Protein AF-Q2EG05-F1 (afdb_monomer_lite)

Organism: Callithrix jacchus (NCBI:txid9483)

Foldseek 3Di:
DPPPDPVQPQAAPVSDHDPDPLSSVVSPDDPVPDDDPPDSPDPDPQPLPPDCCLVVLLVLLVLLVPCPHQCVVQCVVDPSVVLSVVSSVQCSVVVNDLVSSLVSVQVSQFVSLLSVHQTDHDDPVHSDDDAAPQKDWDSFAAPFFAALLRNPGPPPDDPDDGGHTDIDGDPQWHDYPRHTDGNQQFKAQDPVRDGDGAQDWDAPDQQSQKIWGIHTPRDIDIDGDHDDPPDHRHDDPDDD

InterPro domains:
  IPR001846 von Willebrand factor, type D domain [PS51233] (1-39)
  IPR002919 Trypsin Inhibitor-like, cysteine rich domain [PF01826] (131-186)
  IPR014853 VWF/SSPO/Zonadhesin-like, cysteine-rich domain [PF08742] (61-128)
  IPR014853 VWF/SSPO/Zonadhesin-like, cysteine-rich domain [SM00832] (54-128)
  IPR025615 TILa domain [PF12714] (187-238)
  IPR036084 Serine protease inhibitor-like superfamily [SSF57567] (127-187)

Sequence (240 aa):
NYNNNSLDDNLLPDRKLAGDSVQLGAAWTLPESSEPGCFLVGGKPSSCQENGMADAWSKNCVILINPQGPFSQCHQVVPPESIFASCVQGQCGTKGDATALCHSLQAYASLCAQAGQAPAWRNRTFCPMRCPPGSSYSPCASPCPATCSSINTPRDCPKALPCAEGCECQKGHILSRTSCVPFGQCGCTDPAGSYHPVGERWYTEHTCTRLCTCSVHNNITCIQSSCKPNQICWALDGLV

Structure (mmCIF, N/CA/C/O backbone):
data_AF-Q2EG05-F1
#
_entry.id   AF-Q2EG05-F1
#
loop_
_atom_site.group_PDB
_atom_site.id
_atom_site.type_symbol
_atom_site.label_atom_id
_atom_site.label_alt_id
_atom_site.label_comp_id
_atom_site.label_asym_id
_atom_site.label_entity_id
_atom_site.label_seq_id
_atom_site.pdbx_PDB_ins_code
_atom_site.Cartn_x
_atom_site.Cartn_y
_atom_site.Cartn_z
_atom_site.occupancy
_atom_site.B_iso_or_equiv
_atom_site.auth_seq_id
_atom_site.auth_comp_id
_atom_site.auth_asym_id
_atom_site.auth_atom_id
_atom_site.pdbx_PDB_model_num
ATOM 1 N N . ASN A 1 1 ? -5.436 9.770 -22.577 1.00 84.56 1 ASN A N 1
ATOM 2 C CA . ASN A 1 1 ? -6.880 10.172 -22.646 1.00 84.56 1 ASN A CA 1
ATOM 3 C C . ASN A 1 1 ? -7.845 8.969 -22.528 1.00 84.56 1 ASN A C 1
ATOM 5 O O . ASN A 1 1 ? -9.051 9.154 -22.668 1.00 84.56 1 ASN A O 1
ATOM 9 N N . TYR A 1 2 ? -7.333 7.760 -22.247 1.00 88.69 2 TYR A N 1
ATOM 10 C CA . TYR A 1 2 ? -8.099 6.526 -22.012 1.00 88.69 2 TYR A CA 1
ATOM 11 C C . TYR A 1 2 ? -9.030 6.094 -23.165 1.00 88.69 2 TYR A C 1
ATOM 13 O O . TYR A 1 2 ? -10.072 5.484 -22.945 1.00 88.69 2 TYR A O 1
ATOM 21 N N . ASN A 1 3 ? -8.649 6.382 -24.412 1.00 92.75 3 ASN A N 1
ATOM 22 C CA . ASN A 1 3 ? -9.361 5.939 -25.620 1.00 92.75 3 ASN A CA 1
ATOM 23 C C . ASN A 1 3 ? -8.781 4.642 -26.233 1.00 92.75 3 ASN A C 1
ATOM 25 O O . ASN A 1 3 ? -9.154 4.272 -27.345 1.00 92.75 3 ASN A O 1
ATOM 29 N N . ASN A 1 4 ? -7.865 3.970 -25.524 1.00 90.25 4 ASN A N 1
ATOM 30 C CA . ASN A 1 4 ? -7.134 2.782 -25.979 1.00 90.25 4 ASN A CA 1
ATOM 31 C C . ASN A 1 4 ? -6.210 3.011 -27.200 1.00 90.25 4 ASN A C 1
ATOM 33 O O . ASN A 1 4 ? -5.847 2.055 -27.883 1.00 90.25 4 ASN A O 1
ATOM 37 N N . ASN A 1 5 ? -5.818 4.260 -27.477 1.00 90.56 5 ASN A N 1
ATOM 38 C CA . ASN A 1 5 ? -4.857 4.629 -28.512 1.00 90.56 5 ASN A CA 1
ATOM 39 C C . ASN A 1 5 ? -3.599 5.253 -27.888 1.00 90.56 5 ASN A C 1
ATOM 41 O O . ASN A 1 5 ? -3.533 6.451 -27.638 1.00 90.56 5 ASN A O 1
ATOM 45 N N . SER A 1 6 ? -2.545 4.457 -27.717 1.00 87.81 6 SER A N 1
ATOM 46 C CA . SER A 1 6 ? -1.304 4.944 -27.101 1.00 87.81 6 SER A CA 1
ATOM 47 C C . SER A 1 6 ? -0.587 6.038 -27.906 1.00 87.81 6 SER A C 1
ATOM 49 O O . SER A 1 6 ? 0.285 6.720 -27.374 1.00 87.81 6 SER A O 1
ATOM 51 N N . LEU A 1 7 ? -0.914 6.210 -29.194 1.00 89.62 7 LEU A N 1
ATOM 52 C CA . LEU A 1 7 ? -0.287 7.222 -30.053 1.00 89.62 7 LEU A CA 1
ATOM 53 C C . LEU A 1 7 ? -0.750 8.650 -29.732 1.00 89.62 7 LEU A C 1
ATOM 55 O O . LEU A 1 7 ? -0.083 9.601 -30.134 1.00 89.62 7 LEU A O 1
ATOM 59 N N . ASP A 1 8 ? -1.870 8.808 -29.022 1.00 92.06 8 ASP A N 1
ATOM 60 C CA . ASP A 1 8 ? -2.425 10.107 -28.640 1.00 92.06 8 ASP A CA 1
ATOM 61 C C . ASP A 1 8 ? -2.564 10.282 -27.119 1.00 92.06 8 ASP A C 1
ATOM 63 O O . ASP A 1 8 ? -3.307 11.136 -26.640 1.00 92.06 8 ASP A O 1
ATOM 67 N N . ASP A 1 9 ? -1.795 9.535 -26.327 1.00 90.88 9 ASP A N 1
ATOM 68 C CA . ASP A 1 9 ? -1.798 9.738 -24.877 1.00 90.88 9 ASP A CA 1
ATOM 69 C C . ASP A 1 9 ? -1.067 11.022 -24.452 1.00 90.88 9 ASP A C 1
ATOM 71 O O . ASP A 1 9 ? -1.410 11.618 -23.430 1.00 90.88 9 ASP A O 1
ATOM 75 N N . ASN A 1 10 ? -0.143 11.518 -25.280 1.00 91.62 10 ASN A N 1
ATOM 76 C CA . ASN A 1 10 ? 0.623 12.745 -25.037 1.00 91.62 10 ASN A CA 1
ATOM 77 C C . ASN A 1 10 ? -0.089 14.003 -25.565 1.00 91.62 10 ASN A C 1
ATOM 79 O O . ASN A 1 10 ? 0.533 14.866 -26.189 1.00 91.62 10 ASN A O 1
ATOM 83 N N . LEU A 1 11 ? -1.403 14.104 -25.355 1.00 93.88 11 LEU A N 1
ATOM 84 C CA . LEU A 1 11 ? -2.181 15.278 -25.752 1.00 93.88 11 LEU A CA 1
ATOM 85 C C . LEU A 1 11 ? -2.053 16.411 -24.731 1.00 93.88 11 LEU A C 1
ATOM 87 O O . LEU A 1 11 ? -2.207 16.226 -23.523 1.00 93.88 11 LEU A O 1
ATOM 91 N N . LEU A 1 12 ? -1.836 17.610 -25.255 1.00 91.75 12 LEU A N 1
ATOM 92 C CA . LEU A 1 12 ? -1.968 18.874 -24.545 1.00 91.75 12 LEU A CA 1
ATOM 93 C C . LEU A 1 12 ? -3.460 19.202 -24.311 1.00 91.75 12 LEU A C 1
ATOM 95 O O . LEU A 1 12 ? -4.329 18.636 -24.987 1.00 91.75 12 LEU A O 1
ATOM 99 N N . PRO A 1 13 ? -3.796 20.162 -23.426 1.00 90.00 13 PRO A N 1
ATOM 100 C CA . PRO A 1 13 ? -5.183 20.596 -23.217 1.00 90.00 13 PRO A CA 1
ATOM 101 C C . PRO A 1 13 ? -5.893 21.082 -24.492 1.00 90.00 13 PRO A C 1
ATOM 103 O O . PRO A 1 13 ? -7.110 20.948 -24.617 1.00 90.00 13 PRO A O 1
ATOM 106 N N . ASP A 1 14 ? -5.139 21.599 -25.468 1.00 91.00 14 ASP A N 1
ATOM 107 C CA . ASP A 1 14 ? -5.644 22.029 -26.779 1.00 91.00 14 ASP A CA 1
ATOM 108 C C . ASP A 1 14 ? -5.782 20.883 -27.803 1.00 91.00 14 ASP A C 1
ATOM 110 O O . ASP A 1 14 ? -6.086 21.129 -28.972 1.00 91.00 14 ASP A O 1
ATOM 114 N N . ARG A 1 15 ? -5.591 19.630 -27.364 1.00 89.62 15 ARG A N 1
ATOM 115 C CA . ARG A 1 15 ? -5.648 18.393 -28.161 1.00 89.62 15 ARG A CA 1
ATOM 116 C C . ARG A 1 15 ? -4.585 18.275 -29.252 1.00 89.62 15 ARG A C 1
ATOM 118 O O . ARG A 1 15 ? -4.741 17.469 -30.169 1.00 89.62 15 ARG A O 1
ATOM 125 N N . LYS A 1 16 ? -3.496 19.036 -29.170 1.00 93.50 16 LYS A N 1
ATOM 126 C CA . LYS A 1 16 ? -2.306 18.776 -29.987 1.00 93.50 16 LYS A CA 1
ATOM 127 C C . LYS A 1 16 ? -1.378 17.807 -29.271 1.00 93.50 16 LYS A C 1
ATOM 129 O O . LYS A 1 16 ? -1.392 17.714 -28.047 1.00 93.50 16 LYS A O 1
ATOM 134 N N . LEU A 1 17 ? -0.564 17.092 -30.039 1.00 92.62 17 LEU A N 1
ATOM 135 C CA . LEU A 1 17 ? 0.494 16.259 -29.478 1.00 92.62 17 LEU A CA 1
ATOM 136 C C . LEU A 1 17 ? 1.593 17.148 -28.890 1.00 92.62 17 LEU A C 1
ATOM 138 O O . LEU A 1 17 ? 2.031 18.107 -29.530 1.00 92.62 17 LEU A O 1
ATOM 142 N N . ALA A 1 18 ? 2.037 16.816 -27.683 1.00 90.50 18 ALA A N 1
ATOM 143 C CA . ALA A 1 18 ? 3.241 17.387 -27.104 1.00 90.50 18 ALA A CA 1
ATOM 144 C C . ALA A 1 18 ? 4.478 16.912 -27.886 1.00 90.50 18 ALA A C 1
ATOM 146 O O . ALA A 1 18 ? 4.541 15.764 -28.327 1.00 90.50 18 ALA A O 1
ATOM 147 N N . GLY A 1 19 ? 5.469 17.789 -28.041 1.00 87.00 19 GLY A N 1
ATOM 148 C CA . GLY A 1 19 ? 6.750 17.462 -28.668 1.00 87.00 19 GLY A CA 1
ATOM 149 C C . GLY A 1 19 ? 7.641 16.586 -27.787 1.00 87.00 19 GLY A C 1
ATOM 150 O O . GLY A 1 19 ? 8.409 15.780 -28.306 1.00 87.00 19 GLY A O 1
ATOM 151 N N . ASP A 1 20 ? 7.514 16.707 -26.4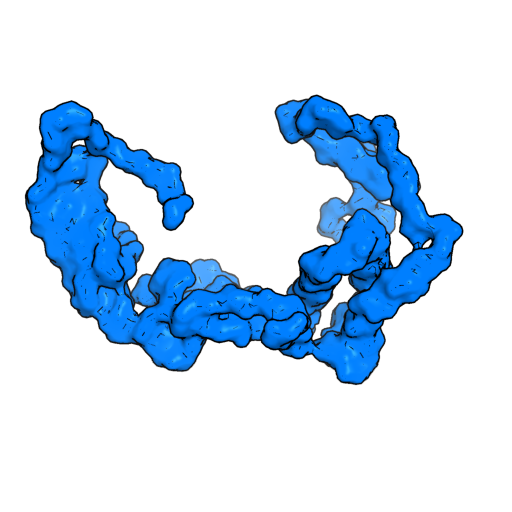65 1.00 83.06 20 ASP A N 1
ATOM 152 C CA . ASP A 1 20 ? 8.217 15.880 -25.488 1.00 83.06 20 ASP A CA 1
ATOM 153 C C . ASP A 1 20 ? 7.452 15.795 -24.151 1.00 83.06 20 ASP A C 1
ATOM 155 O O . ASP A 1 20 ? 6.453 16.487 -23.918 1.00 83.06 20 ASP A O 1
ATOM 159 N N . SER A 1 21 ? 7.927 14.928 -23.252 1.00 82.81 21 SER A N 1
ATOM 160 C CA . SER A 1 21 ? 7.319 14.719 -21.933 1.00 82.81 21 SER A CA 1
ATOM 161 C C . SER A 1 21 ? 7.411 15.944 -21.014 1.00 82.81 21 SER A C 1
ATOM 163 O O . SER A 1 21 ? 6.605 16.066 -20.091 1.00 82.81 21 SER A O 1
ATOM 165 N N . VAL A 1 22 ? 8.368 16.853 -21.241 1.00 80.94 22 VAL A N 1
ATOM 166 C CA . VAL A 1 22 ? 8.540 18.075 -20.438 1.00 80.94 22 VAL A CA 1
ATOM 167 C C . VAL A 1 22 ? 7.453 19.083 -20.800 1.00 80.94 22 VAL A C 1
ATOM 169 O O . VAL A 1 22 ? 6.773 19.608 -19.917 1.00 80.94 22 VAL A O 1
ATOM 172 N N . GLN A 1 23 ? 7.233 19.299 -22.097 1.00 84.81 23 GLN A N 1
ATOM 173 C CA . GLN A 1 23 ? 6.145 20.117 -22.615 1.00 84.81 23 GLN A CA 1
ATOM 174 C C . GLN A 1 23 ? 4.789 19.561 -22.178 1.00 84.81 23 GLN A C 1
ATOM 176 O O . GLN A 1 23 ? 3.926 20.335 -21.762 1.00 84.81 23 GLN A O 1
ATOM 181 N N . LEU A 1 24 ? 4.612 18.235 -22.232 1.00 88.50 24 LEU A N 1
ATOM 182 C CA . LEU A 1 24 ? 3.389 17.588 -21.766 1.00 88.50 24 LEU A CA 1
ATOM 183 C C . LEU A 1 24 ? 3.139 17.889 -20.283 1.00 88.50 24 LEU A C 1
ATOM 185 O O . LEU A 1 24 ? 2.081 18.408 -19.944 1.00 88.50 24 LEU A O 1
ATOM 189 N N . GLY A 1 25 ? 4.114 17.620 -19.409 1.00 84.38 25 GLY A N 1
ATOM 190 C CA . GLY A 1 25 ? 3.972 17.851 -17.969 1.00 84.38 25 GLY A CA 1
ATOM 191 C C . GLY A 1 25 ? 3.654 19.308 -17.624 1.00 84.38 25 GLY A C 1
ATOM 192 O O . GLY A 1 25 ? 2.791 19.574 -16.791 1.00 84.38 25 GLY A O 1
ATOM 193 N N . ALA A 1 26 ? 4.288 20.260 -18.310 1.00 81.12 26 ALA A N 1
ATOM 194 C CA . ALA A 1 26 ? 4.046 21.678 -18.076 1.00 81.12 26 ALA A CA 1
ATOM 195 C C . ALA A 1 26 ? 2.667 22.162 -18.532 1.00 81.12 26 ALA A C 1
ATOM 197 O O . ALA A 1 26 ? 2.075 23.027 -17.887 1.00 81.12 26 ALA A O 1
ATOM 198 N N . ALA A 1 27 ? 2.143 21.612 -19.628 1.00 86.19 27 ALA A N 1
ATOM 199 C CA . ALA A 1 27 ? 0.838 22.001 -20.153 1.00 86.19 27 ALA A CA 1
ATOM 200 C C . ALA A 1 27 ? -0.326 21.579 -19.245 1.00 86.19 27 ALA A C 1
ATOM 202 O O . ALA A 1 27 ? -1.405 22.156 -19.337 1.00 86.19 27 ALA A O 1
ATOM 203 N N . TRP A 1 28 ? -0.102 20.603 -18.363 1.00 86.50 28 TRP A N 1
ATOM 204 C CA . TRP A 1 28 ? -1.078 20.127 -17.383 1.00 86.50 28 TRP A CA 1
ATOM 205 C C . TRP A 1 28 ? -0.888 20.742 -15.983 1.00 86.50 28 TRP A C 1
ATOM 207 O O . TRP A 1 28 ? -1.461 20.250 -15.011 1.00 86.50 28 TRP A O 1
ATOM 217 N N . THR A 1 29 ? -0.110 21.825 -15.858 1.00 81.88 29 THR A N 1
ATOM 218 C CA . THR A 1 29 ? 0.014 22.571 -14.594 1.00 81.88 29 THR A CA 1
ATOM 219 C C . THR A 1 29 ? -1.249 23.377 -14.289 1.00 81.88 29 THR A C 1
ATOM 221 O O . THR A 1 29 ? -1.902 23.913 -15.184 1.00 81.88 29 THR A O 1
ATOM 224 N N . LEU A 1 30 ? -1.591 23.481 -13.002 1.00 80.06 30 LEU A N 1
ATOM 225 C CA . LEU A 1 30 ? -2.674 24.336 -12.516 1.00 80.06 30 LEU A CA 1
ATOM 226 C C . LEU A 1 30 ? -2.067 25.645 -11.990 1.00 80.06 30 LEU A C 1
ATOM 228 O O . LEU A 1 30 ? -1.389 25.605 -10.959 1.00 80.06 30 LEU A O 1
ATOM 232 N N . PRO A 1 31 ? -2.295 26.799 -12.649 1.00 70.19 31 PRO A N 1
ATOM 233 C CA . PRO A 1 31 ? -1.684 28.075 -12.265 1.00 70.19 31 PRO A CA 1
ATOM 234 C C . PRO A 1 31 ? -1.991 28.500 -10.825 1.00 70.19 31 PRO A C 1
ATOM 236 O O . PRO A 1 31 ? -1.160 29.122 -10.175 1.00 70.19 31 PRO A O 1
ATOM 239 N N . GLU A 1 32 ? -3.172 28.143 -10.322 1.00 70.31 32 GLU A N 1
ATOM 240 C CA . GLU A 1 32 ? -3.665 28.535 -8.995 1.00 70.31 32 GLU A CA 1
ATOM 241 C C . GLU A 1 32 ? -3.136 27.647 -7.856 1.00 70.31 32 GLU A C 1
ATOM 243 O O . GLU A 1 32 ? -3.274 27.997 -6.688 1.00 70.31 32 GLU A O 1
ATOM 248 N N . SER A 1 33 ? -2.543 26.491 -8.174 1.00 68.31 33 SER A N 1
ATOM 249 C CA . SER A 1 33 ? -2.082 25.493 -7.189 1.00 68.31 33 SER A CA 1
ATOM 250 C C . SER A 1 33 ? -0.609 25.126 -7.344 1.00 68.31 33 SER A C 1
ATOM 252 O O . SER A 1 33 ? -0.122 24.212 -6.683 1.00 68.31 33 SER A O 1
ATOM 254 N N . SER A 1 34 ? 0.093 25.806 -8.244 1.00 67.88 34 SER A N 1
ATOM 255 C CA . SER A 1 34 ? 1.511 25.581 -8.483 1.00 67.88 34 SER A CA 1
ATOM 256 C C . SER A 1 34 ? 2.338 26.502 -7.590 1.00 67.88 34 SER A C 1
ATOM 258 O O . SER A 1 34 ? 2.080 27.702 -7.509 1.00 67.88 34 SER A O 1
ATOM 260 N N . GLU A 1 35 ? 3.344 25.932 -6.927 1.00 67.00 35 GLU A N 1
ATOM 261 C CA . GLU A 1 35 ? 4.292 26.688 -6.109 1.00 67.00 35 GLU A CA 1
ATOM 262 C C . GLU A 1 35 ? 4.963 27.803 -6.935 1.00 67.00 35 GLU A C 1
ATOM 264 O O . GLU A 1 35 ? 5.325 27.574 -8.102 1.00 67.00 35 GLU A O 1
ATOM 269 N N . PRO A 1 36 ? 5.195 28.995 -6.352 1.00 66.06 36 PRO A N 1
ATOM 270 C CA . PRO A 1 36 ? 6.002 30.029 -6.988 1.00 66.06 36 PRO A CA 1
ATOM 271 C C . PRO A 1 36 ? 7.380 29.457 -7.361 1.00 66.06 36 PRO A C 1
ATOM 273 O O . PRO A 1 36 ? 8.155 29.081 -6.486 1.00 66.06 36 PRO A O 1
ATOM 276 N N . GLY A 1 37 ? 7.697 29.366 -8.659 1.00 61.91 37 GLY A N 1
ATOM 277 C CA . GLY A 1 37 ? 8.944 28.744 -9.138 1.00 61.91 37 GLY A CA 1
ATOM 278 C C . GLY A 1 37 ? 8.771 27.484 -9.991 1.00 61.91 37 GLY A C 1
ATOM 279 O O . GLY A 1 37 ? 9.749 27.023 -10.578 1.00 61.91 37 GLY A O 1
ATOM 280 N N . CYS A 1 38 ? 7.557 26.936 -10.110 1.00 65.50 38 CYS A N 1
ATOM 281 C CA . CYS A 1 38 ? 7.264 25.812 -11.003 1.00 65.50 38 CYS A CA 1
ATOM 282 C C . CYS A 1 38 ? 7.148 26.285 -12.467 1.00 65.50 38 CYS A C 1
ATOM 284 O O . CYS A 1 38 ? 6.055 26.444 -13.007 1.00 65.50 38 CYS A O 1
ATOM 286 N N . PHE A 1 39 ? 8.286 26.565 -13.107 1.00 64.00 39 PHE A N 1
ATOM 287 C CA . PHE A 1 39 ? 8.346 27.019 -14.499 1.00 64.00 39 PHE A CA 1
ATOM 288 C C . PHE A 1 39 ? 9.075 26.007 -15.389 1.00 64.00 39 PHE A C 1
ATOM 290 O O . PHE A 1 39 ? 10.000 25.326 -14.956 1.00 64.00 39 PHE A O 1
ATOM 297 N N . LEU A 1 40 ? 8.713 25.982 -16.676 1.00 61.28 40 LEU A N 1
ATOM 298 C CA . LEU A 1 40 ? 9.403 25.222 -17.731 1.00 61.28 40 LEU A CA 1
ATOM 299 C C . LEU A 1 40 ? 10.900 25.555 -17.867 1.00 61.28 40 LEU A C 1
ATOM 301 O O . LEU A 1 40 ? 11.671 24.778 -18.428 1.00 61.28 40 LEU A O 1
ATOM 305 N N . VAL A 1 41 ? 11.318 26.729 -17.399 1.00 52.62 41 VAL A N 1
ATOM 306 C CA . VAL A 1 41 ? 12.647 27.276 -17.664 1.00 52.62 41 VAL A CA 1
ATOM 307 C C . VAL A 1 41 ? 13.609 26.861 -16.553 1.00 52.62 41 VAL A C 1
ATOM 309 O O . VAL A 1 41 ? 13.559 27.401 -15.453 1.00 52.62 41 VAL A O 1
ATOM 312 N N . GLY A 1 42 ? 14.518 25.928 -16.853 1.00 51.91 42 GLY A N 1
ATOM 313 C CA . GLY A 1 42 ? 15.667 25.624 -15.986 1.00 51.91 42 GLY A CA 1
ATOM 314 C C . GLY A 1 42 ? 15.852 24.160 -15.594 1.00 51.91 42 GLY A C 1
ATOM 315 O O . GLY A 1 42 ? 16.811 23.848 -14.887 1.00 51.91 42 GLY A O 1
ATOM 316 N N . GLY A 1 43 ? 15.000 23.246 -16.067 1.00 53.22 43 GLY A N 1
ATOM 317 C CA . GLY A 1 43 ? 15.252 21.812 -15.944 1.00 53.22 43 GLY A CA 1
ATOM 318 C C . GLY A 1 43 ? 16.491 21.429 -16.750 1.00 53.22 43 GLY A C 1
ATOM 319 O O . GLY A 1 43 ? 16.401 21.187 -17.950 1.00 53.22 43 GLY A O 1
ATOM 320 N N . LYS A 1 44 ? 17.667 21.409 -16.113 1.00 55.56 44 LYS A N 1
ATOM 321 C CA . LYS A 1 44 ? 18.879 20.870 -16.737 1.00 55.56 44 LYS A CA 1
ATOM 322 C C . LYS A 1 44 ? 18.562 19.431 -17.173 1.00 55.56 44 LYS A C 1
ATOM 324 O O . LYS A 1 44 ? 18.085 18.673 -16.323 1.00 55.56 44 LYS A O 1
ATOM 329 N N . PRO A 1 45 ? 18.800 19.048 -18.445 1.00 57.16 45 PRO A N 1
ATOM 330 C CA . PRO A 1 45 ? 18.621 17.670 -18.882 1.00 57.16 45 PRO A CA 1
ATOM 331 C C . PRO A 1 45 ? 19.312 16.743 -17.887 1.00 57.16 45 PRO A C 1
ATOM 333 O O . PRO A 1 45 ? 20.438 17.020 -17.456 1.00 57.16 45 PRO A O 1
ATOM 336 N N . SER A 1 46 ? 18.626 15.683 -17.458 1.00 59.56 46 SER A N 1
ATOM 337 C CA . SER A 1 46 ? 19.221 14.736 -16.521 1.00 59.56 46 SER A CA 1
ATOM 338 C C . SER A 1 46 ? 20.522 14.213 -17.131 1.00 59.56 46 SER A C 1
ATOM 340 O O . SER A 1 46 ? 20.498 13.678 -18.239 1.00 59.56 46 SER A O 1
ATOM 342 N N . SER A 1 47 ? 21.642 14.303 -16.406 1.00 64.50 47 SER A N 1
ATOM 343 C CA . SER A 1 47 ? 22.964 13.814 -16.855 1.00 64.50 47 SER A CA 1
ATOM 344 C C . SER A 1 47 ? 23.007 12.301 -17.134 1.00 64.50 47 SER A C 1
ATOM 346 O O . SER A 1 47 ? 24.042 11.751 -17.497 1.00 64.50 47 SER A O 1
ATOM 348 N N . CYS A 1 48 ? 21.881 11.624 -16.926 1.00 67.94 48 CYS A N 1
ATOM 349 C CA . CYS A 1 48 ? 21.641 10.207 -17.125 1.00 67.94 48 CYS A CA 1
ATOM 350 C C . CYS A 1 48 ? 21.690 9.761 -18.589 1.00 67.94 48 CYS A C 1
ATOM 352 O O . CYS A 1 48 ? 21.893 8.576 -18.831 1.00 67.94 48 CYS A O 1
ATOM 354 N N . GLN A 1 49 ? 21.529 10.679 -19.549 1.00 58.38 49 GLN A N 1
ATOM 355 C CA . GLN A 1 49 ? 21.582 10.359 -20.981 1.00 58.38 49 GLN A CA 1
ATOM 356 C C . GLN A 1 49 ? 23.004 10.358 -21.572 1.00 58.38 49 GLN A C 1
ATOM 358 O O . GLN A 1 49 ? 23.210 9.728 -22.602 1.00 58.38 49 GLN A O 1
ATOM 363 N N . GLU A 1 50 ? 23.993 11.008 -20.944 1.00 54.59 50 GLU A N 1
ATOM 364 C CA . GLU A 1 50 ? 25.265 11.318 -21.629 1.00 54.59 50 GLU A CA 1
ATOM 365 C C . GLU A 1 50 ? 26.455 10.383 -21.322 1.00 54.59 50 GLU A C 1
ATOM 367 O O . GLU A 1 50 ? 27.403 10.372 -22.097 1.00 54.59 50 GLU A O 1
ATOM 372 N N . ASN A 1 51 ? 26.457 9.578 -20.247 1.00 50.88 51 ASN A N 1
ATOM 373 C CA . ASN A 1 51 ? 27.744 9.119 -19.671 1.00 50.88 51 ASN A CA 1
ATOM 374 C C . ASN A 1 51 ? 27.927 7.618 -19.376 1.00 50.88 51 ASN A C 1
ATOM 376 O O . ASN A 1 51 ? 28.679 7.279 -18.464 1.00 50.88 51 ASN A O 1
ATOM 380 N N . GLY A 1 52 ? 27.236 6.686 -20.045 1.00 55.31 52 GLY A N 1
ATOM 381 C CA . GLY A 1 52 ? 27.391 5.246 -19.729 1.00 55.31 52 GLY A CA 1
ATOM 382 C C . GLY A 1 52 ? 27.005 4.874 -18.280 1.00 55.31 52 GLY A C 1
ATOM 383 O O . GLY A 1 52 ? 27.130 3.729 -17.858 1.00 55.31 52 GLY A O 1
ATOM 384 N N . MET A 1 53 ? 26.480 5.834 -17.506 1.00 54.84 53 MET A N 1
ATOM 385 C CA . MET A 1 53 ? 25.936 5.645 -16.160 1.00 54.84 53 MET A CA 1
ATOM 386 C C . MET A 1 53 ? 24.685 4.767 -16.188 1.00 54.84 53 MET A C 1
ATOM 388 O O . MET A 1 53 ? 24.393 4.106 -15.196 1.00 54.84 53 MET A O 1
ATOM 392 N N . ALA A 1 54 ? 23.982 4.712 -17.324 1.00 61.22 54 ALA A N 1
ATOM 393 C CA . ALA A 1 54 ? 22.891 3.771 -17.542 1.00 61.22 54 ALA A CA 1
ATOM 394 C C . ALA A 1 54 ? 23.329 2.321 -17.259 1.00 61.22 54 ALA A C 1
ATOM 396 O O . ALA A 1 54 ? 22.580 1.596 -16.611 1.00 61.22 54 ALA A O 1
ATOM 397 N N . ASP A 1 55 ? 24.559 1.924 -17.607 1.00 68.31 55 ASP A N 1
ATOM 398 C CA . ASP A 1 55 ? 25.080 0.578 -17.318 1.00 68.31 55 ASP A CA 1
ATOM 399 C C . ASP A 1 55 ? 25.349 0.361 -15.823 1.00 68.31 55 ASP A C 1
ATOM 401 O O . ASP A 1 55 ? 25.127 -0.731 -15.291 1.00 68.31 55 ASP A O 1
ATOM 405 N N . ALA A 1 56 ? 25.799 1.405 -15.116 1.00 80.62 56 ALA A N 1
ATOM 406 C CA . ALA A 1 56 ? 26.031 1.345 -13.674 1.00 80.62 56 ALA A CA 1
ATOM 407 C C . ALA A 1 56 ? 24.717 1.136 -12.905 1.00 80.62 56 ALA A C 1
ATOM 409 O O . ALA A 1 56 ? 24.657 0.290 -12.013 1.00 80.62 56 ALA A O 1
ATOM 410 N N . TRP A 1 57 ? 23.655 1.850 -13.292 1.00 88.12 57 TRP A N 1
ATOM 411 C CA . TRP A 1 57 ? 22.335 1.756 -12.658 1.00 88.12 57 TRP A CA 1
ATOM 412 C C . TRP A 1 57 ? 21.522 0.549 -13.133 1.00 88.12 57 TRP A C 1
ATOM 414 O O . TRP A 1 57 ? 20.739 0.002 -12.357 1.00 88.12 57 TRP A O 1
ATOM 424 N N . SER A 1 58 ? 21.760 0.071 -14.360 1.00 89.44 58 SER A N 1
ATOM 425 C CA . SER A 1 58 ? 21.134 -1.140 -14.911 1.00 89.44 58 SER A CA 1
ATOM 426 C C . SER A 1 58 ? 21.275 -2.329 -13.975 1.00 89.44 58 SER A C 1
ATOM 428 O O . SER A 1 58 ? 20.292 -3.026 -13.736 1.00 89.44 58 SER A O 1
ATOM 430 N N . LYS A 1 59 ? 22.455 -2.506 -13.362 1.00 91.50 59 LYS A N 1
ATOM 431 C CA . LYS A 1 59 ? 22.736 -3.589 -12.404 1.00 91.50 59 LYS A CA 1
ATOM 432 C C . LYS A 1 59 ? 21.748 -3.632 -11.235 1.00 91.50 59 LYS A C 1
ATOM 434 O O . LYS A 1 59 ? 21.353 -4.724 -10.835 1.00 91.50 59 LYS A O 1
ATOM 439 N N . ASN A 1 60 ? 21.303 -2.478 -10.734 1.00 93.25 60 ASN A N 1
ATOM 440 C CA . ASN A 1 60 ? 20.331 -2.404 -9.637 1.00 93.25 60 ASN A CA 1
ATOM 441 C C . ASN A 1 60 ? 18.939 -2.886 -10.073 1.00 93.25 60 ASN A C 1
ATOM 443 O O . ASN A 1 60 ? 18.200 -3.459 -9.276 1.00 93.25 60 ASN A O 1
ATOM 447 N N . CYS A 1 61 ? 18.593 -2.684 -11.346 1.00 95.94 61 CYS A N 1
ATOM 448 C CA . CYS A 1 61 ? 17.278 -2.985 -11.905 1.00 95.94 61 CYS A CA 1
AT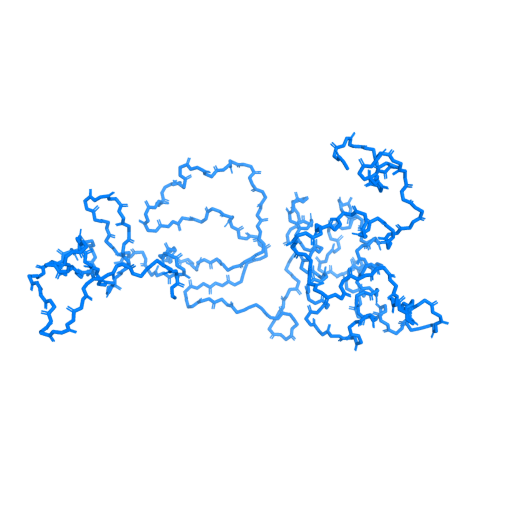OM 449 C C . CYS A 1 61 ? 17.180 -4.385 -12.539 1.00 95.94 61 CYS A C 1
ATOM 451 O O . CYS A 1 61 ? 16.078 -4.807 -12.882 1.00 95.94 61 CYS A O 1
ATOM 453 N N . VAL A 1 62 ? 18.286 -5.140 -12.664 1.00 95.56 62 VAL A N 1
ATOM 454 C CA . VAL A 1 62 ? 18.321 -6.469 -13.326 1.00 95.56 62 VAL A CA 1
ATOM 455 C C . VAL A 1 62 ? 17.312 -7.459 -12.739 1.00 95.56 62 VAL A C 1
ATOM 457 O O . VAL A 1 62 ? 16.808 -8.317 -13.459 1.00 95.56 62 VAL A O 1
ATOM 460 N N . ILE A 1 63 ? 16.957 -7.334 -11.457 1.00 96.69 63 ILE A N 1
ATOM 461 C CA . ILE A 1 63 ? 15.925 -8.168 -10.822 1.00 96.69 63 ILE A CA 1
ATOM 462 C C . ILE A 1 63 ? 14.584 -8.147 -11.581 1.00 96.69 63 ILE A C 1
ATOM 464 O O . ILE A 1 63 ? 13.901 -9.169 -11.601 1.00 96.69 63 ILE A O 1
ATOM 468 N N . LEU A 1 64 ? 14.235 -7.032 -12.239 1.00 97.56 64 LEU A N 1
ATOM 469 C CA . LEU A 1 64 ? 13.004 -6.883 -13.023 1.00 97.56 64 LEU A CA 1
ATOM 470 C C . LEU A 1 64 ? 12.985 -7.773 -14.265 1.00 97.56 64 LEU A C 1
ATOM 472 O O . LEU A 1 64 ? 11.919 -8.242 -14.640 1.00 97.56 64 LEU A O 1
ATOM 476 N N . ILE A 1 65 ? 14.144 -8.022 -14.878 1.00 96.81 65 ILE A N 1
ATOM 477 C CA . ILE A 1 65 ? 14.285 -8.762 -16.145 1.00 96.81 65 ILE A CA 1
ATOM 478 C C . ILE A 1 65 ? 14.928 -10.141 -15.962 1.00 96.81 65 ILE A C 1
ATOM 480 O O . ILE A 1 65 ? 15.118 -10.864 -16.933 1.00 96.81 65 ILE A O 1
ATOM 484 N N . ASN A 1 66 ? 15.291 -10.519 -14.734 1.00 96.94 66 ASN A N 1
ATOM 485 C CA . ASN A 1 66 ? 15.950 -11.791 -14.464 1.00 96.94 66 ASN A CA 1
ATOM 486 C C . ASN A 1 66 ? 14.984 -12.967 -14.739 1.00 96.94 66 ASN A C 1
ATOM 488 O O . ASN A 1 66 ? 14.003 -13.115 -14.001 1.00 96.94 66 ASN A O 1
ATOM 492 N N . PRO A 1 67 ? 15.266 -13.842 -15.724 1.00 96.19 67 PRO A N 1
ATOM 493 C CA . PRO A 1 67 ? 14.379 -14.950 -16.084 1.00 96.19 67 PRO A CA 1
ATOM 494 C C . PRO A 1 67 ? 14.315 -16.059 -15.022 1.00 96.19 67 PRO A C 1
ATOM 496 O O . PRO A 1 67 ? 13.423 -16.900 -15.066 1.00 96.19 67 PRO A O 1
ATOM 499 N N . GLN A 1 68 ? 15.228 -16.063 -14.047 1.00 96.38 68 GLN A N 1
ATOM 500 C CA . GLN A 1 68 ? 15.184 -16.926 -12.858 1.00 96.38 68 GLN A CA 1
ATOM 501 C C . GLN A 1 68 ? 14.822 -16.141 -11.584 1.00 96.38 68 GLN A C 1
ATOM 503 O O . GLN A 1 68 ? 14.907 -16.666 -10.475 1.00 96.38 68 GLN A O 1
ATOM 508 N N . GLY A 1 69 ? 14.457 -14.865 -11.728 1.00 95.81 69 GLY A N 1
ATOM 509 C CA . GLY A 1 69 ? 14.111 -13.976 -10.628 1.00 95.81 69 GLY A CA 1
ATOM 510 C C . GLY A 1 69 ? 12.667 -14.137 -10.141 1.00 95.81 69 GLY A C 1
ATOM 511 O O . GLY A 1 69 ? 11.873 -14.872 -10.739 1.00 95.81 69 GLY A O 1
ATOM 512 N N . PRO A 1 70 ? 12.291 -13.397 -9.080 1.00 96.81 70 PRO A N 1
ATOM 513 C CA . PRO A 1 70 ? 10.951 -13.469 -8.494 1.00 96.81 70 PRO A CA 1
ATOM 514 C C . PRO A 1 70 ? 9.849 -13.056 -9.478 1.00 96.81 70 PRO A C 1
ATOM 516 O O . PRO A 1 70 ? 8.732 -13.545 -9.378 1.00 96.81 70 PRO A O 1
ATOM 519 N N . PHE A 1 71 ? 10.164 -12.202 -10.455 1.00 97.56 71 PHE A N 1
ATOM 520 C CA . PHE A 1 71 ? 9.210 -11.717 -11.453 1.00 97.56 71 PHE A CA 1
ATOM 521 C C . PHE A 1 71 ? 9.095 -12.595 -12.709 1.00 97.56 71 PHE A C 1
ATOM 523 O O . PHE A 1 71 ? 8.273 -12.304 -13.571 1.00 97.56 71 PHE A O 1
ATOM 530 N N . SER A 1 72 ? 9.871 -13.677 -12.821 1.00 96.75 72 SER A N 1
ATOM 531 C CA . SER A 1 72 ? 9.958 -14.502 -14.041 1.00 96.75 72 SER A CA 1
ATOM 532 C C . SER A 1 72 ? 8.605 -14.987 -14.581 1.00 96.75 72 SER A C 1
ATOM 534 O O . SER A 1 72 ? 8.367 -14.959 -15.785 1.00 96.75 72 SER A O 1
ATOM 536 N N . GLN A 1 73 ? 7.681 -15.378 -13.699 1.00 95.38 73 GLN A N 1
ATOM 537 C CA . GLN A 1 73 ? 6.337 -15.836 -14.085 1.00 95.38 73 GLN A CA 1
ATOM 538 C C . GLN A 1 73 ? 5.430 -14.708 -14.602 1.00 95.38 73 GLN A C 1
ATOM 540 O O . GLN A 1 73 ? 4.457 -14.966 -15.307 1.00 95.38 73 GLN A O 1
ATOM 545 N N . CYS A 1 74 ? 5.739 -13.459 -14.254 1.00 97.38 74 CYS A N 1
ATOM 546 C CA . CYS A 1 74 ? 4.993 -12.282 -14.684 1.00 97.38 74 CYS A CA 1
ATOM 547 C C . CYS A 1 74 ? 5.419 -11.794 -16.075 1.00 97.38 74 CYS A C 1
ATOM 549 O O . CYS A 1 74 ? 4.597 -11.228 -16.788 1.00 97.38 74 CYS A O 1
ATOM 551 N N . HIS A 1 75 ? 6.657 -12.065 -16.508 1.00 97.56 75 HIS A N 1
ATOM 552 C CA . HIS A 1 75 ? 7.199 -11.581 -17.790 1.00 97.56 75 HIS A CA 1
ATOM 553 C C . HIS A 1 75 ? 6.334 -11.942 -19.005 1.00 97.56 75 HIS A C 1
ATOM 555 O O . HIS A 1 75 ? 6.310 -11.202 -19.981 1.00 97.56 75 HIS A O 1
ATOM 561 N N . GLN A 1 76 ? 5.603 -13.060 -18.942 1.00 95.25 76 GLN A N 1
ATOM 562 C CA . GLN A 1 76 ? 4.714 -13.512 -20.019 1.00 95.25 76 GLN A CA 1
ATOM 563 C C . GLN A 1 76 ? 3.427 -12.687 -20.146 1.00 95.25 76 GLN A C 1
ATOM 565 O O . GLN A 1 76 ? 2.838 -12.642 -21.222 1.00 95.25 76 GLN A O 1
ATOM 570 N N . VAL A 1 77 ? 2.974 -12.072 -19.051 1.00 96.25 77 VAL A N 1
ATOM 571 C CA . VAL A 1 77 ? 1.710 -11.320 -18.982 1.00 96.25 77 VAL A CA 1
ATOM 572 C C . VAL A 1 77 ? 1.932 -9.813 -18.874 1.00 96.25 77 VAL A C 1
ATOM 574 O O . VAL A 1 77 ? 1.090 -9.040 -19.321 1.00 96.25 77 VAL A O 1
ATOM 577 N N . VAL A 1 78 ? 3.075 -9.387 -18.331 1.00 96.94 78 VAL A N 1
ATOM 578 C CA . VAL A 1 78 ? 3.500 -7.987 -18.257 1.00 96.94 78 VAL A CA 1
ATOM 579 C C . VAL A 1 78 ? 4.970 -7.894 -18.689 1.00 96.94 78 VAL A C 1
ATOM 581 O O . VAL A 1 78 ? 5.852 -8.266 -17.909 1.00 96.94 78 VAL A O 1
ATOM 584 N N . PRO A 1 79 ? 5.264 -7.382 -19.896 1.00 96.44 79 PRO A N 1
ATOM 585 C CA . PRO A 1 79 ? 6.636 -7.202 -20.368 1.00 96.44 79 PRO A CA 1
ATOM 586 C C . PRO A 1 79 ? 7.440 -6.244 -19.458 1.00 96.44 79 PRO A C 1
ATOM 588 O O . PRO A 1 79 ? 6.933 -5.173 -19.103 1.00 96.44 79 PRO A O 1
ATOM 591 N N . PRO A 1 80 ? 8.661 -6.607 -19.020 1.00 96.56 80 PRO A N 1
ATOM 592 C CA . PRO A 1 80 ? 9.419 -5.834 -18.031 1.00 96.56 80 PRO A CA 1
ATOM 593 C C . PRO A 1 80 ? 10.190 -4.631 -18.604 1.00 96.56 80 PRO A C 1
ATOM 595 O O . PRO A 1 80 ? 10.732 -3.845 -17.829 1.00 96.56 80 PRO A O 1
ATOM 598 N N . GLU A 1 81 ? 10.293 -4.472 -19.926 1.00 94.00 81 GLU A N 1
ATOM 599 C CA . GLU A 1 81 ? 11.256 -3.576 -20.584 1.00 94.00 81 GLU A CA 1
ATOM 600 C C . GLU A 1 81 ? 11.029 -2.100 -20.249 1.00 94.00 81 GLU A C 1
ATOM 602 O O . GLU A 1 81 ? 11.975 -1.386 -19.905 1.00 94.00 81 GLU A O 1
ATOM 607 N N . SER A 1 82 ? 9.777 -1.638 -20.309 1.00 90.88 82 SER A N 1
ATOM 608 C CA . SER A 1 82 ? 9.431 -0.250 -19.979 1.00 90.88 82 SER A CA 1
ATOM 609 C C . SER A 1 82 ? 9.718 0.057 -18.510 1.00 90.88 82 SER A C 1
ATOM 611 O O . SER A 1 82 ? 10.273 1.106 -18.185 1.00 90.88 82 SER A O 1
ATOM 613 N N . ILE A 1 83 ? 9.422 -0.894 -17.623 1.00 94.12 83 ILE A N 1
ATOM 614 C CA . ILE A 1 83 ? 9.591 -0.737 -16.178 1.00 94.12 83 ILE A CA 1
ATOM 615 C C . ILE A 1 83 ? 11.068 -0.782 -15.795 1.00 94.12 83 ILE A C 1
ATOM 617 O O . ILE A 1 83 ? 11.517 -0.015 -14.943 1.00 94.12 83 ILE A O 1
ATOM 621 N N . PHE A 1 84 ? 11.847 -1.630 -16.466 1.00 95.69 84 PHE A N 1
ATOM 622 C CA . PHE A 1 84 ? 13.298 -1.655 -16.351 1.00 95.69 84 PHE A CA 1
ATOM 623 C C . PHE A 1 84 ? 13.906 -0.314 -16.774 1.00 95.69 84 PHE A C 1
ATOM 625 O O . PHE A 1 84 ? 14.679 0.263 -16.010 1.00 95.69 84 PHE A O 1
ATOM 632 N N . ALA A 1 85 ? 13.514 0.231 -17.931 1.00 91.94 85 ALA A N 1
ATOM 633 C CA . ALA A 1 85 ? 14.001 1.528 -18.397 1.00 91.94 85 ALA A CA 1
ATOM 634 C C . ALA A 1 85 ? 13.664 2.661 -17.408 1.00 91.94 85 ALA A C 1
ATOM 636 O O . ALA A 1 85 ? 14.544 3.446 -17.042 1.00 91.94 85 ALA A O 1
ATOM 637 N N . SER A 1 86 ? 12.425 2.703 -16.901 1.00 91.56 86 SER A N 1
ATOM 638 C CA . SER A 1 86 ? 12.016 3.662 -15.868 1.00 91.56 86 SER A CA 1
ATOM 639 C C . SER A 1 86 ? 12.786 3.482 -14.556 1.00 91.56 86 SER A C 1
ATOM 641 O O . SER A 1 86 ? 13.185 4.475 -13.950 1.00 91.56 86 SER A O 1
ATOM 643 N N . CYS A 1 87 ? 13.057 2.242 -14.135 1.00 95.31 87 CYS A N 1
ATOM 644 C CA . CYS A 1 87 ? 13.875 1.952 -12.956 1.00 95.31 87 CYS A CA 1
ATOM 645 C C . CYS A 1 87 ? 15.297 2.504 -13.113 1.00 95.31 87 CYS A C 1
ATOM 647 O O . CYS A 1 87 ? 15.794 3.177 -12.211 1.00 95.31 87 CYS A O 1
ATOM 649 N N . VAL A 1 88 ? 15.943 2.275 -14.262 1.00 92.94 88 VAL A N 1
ATOM 650 C CA . VAL A 1 88 ? 17.308 2.757 -14.536 1.00 92.94 88 VAL A CA 1
ATOM 651 C C . VAL A 1 88 ? 17.362 4.281 -14.528 1.00 92.94 88 VAL A C 1
ATOM 653 O O . VAL A 1 88 ? 18.255 4.869 -13.912 1.00 92.94 88 VAL A O 1
ATOM 656 N N . GLN A 1 89 ? 16.381 4.932 -15.155 1.00 88.25 89 GLN A N 1
ATOM 657 C CA . GLN A 1 89 ? 16.273 6.387 -15.141 1.00 88.25 89 GLN A CA 1
ATOM 658 C C . GLN A 1 89 ? 16.044 6.924 -13.722 1.00 88.25 89 GLN A C 1
ATOM 660 O O . GLN A 1 89 ? 16.719 7.868 -13.312 1.00 88.25 89 GLN A O 1
ATOM 665 N N . GLY A 1 90 ? 15.143 6.300 -12.957 1.00 90.00 90 GLY A N 1
ATOM 666 C CA . GLY A 1 90 ? 14.859 6.658 -11.570 1.00 90.00 90 GLY A CA 1
ATOM 667 C C . GLY A 1 90 ? 16.088 6.515 -10.675 1.00 90.00 90 GLY A C 1
ATOM 668 O O . GLY A 1 90 ? 16.451 7.460 -9.983 1.00 90.00 90 GLY A O 1
ATOM 669 N N . GLN A 1 91 ? 16.785 5.380 -10.756 1.00 91.94 91 GLN A N 1
ATOM 670 C CA . GLN A 1 91 ? 18.041 5.137 -10.043 1.00 91.94 91 GLN A CA 1
ATOM 671 C C . GLN A 1 91 ? 19.117 6.157 -10.401 1.00 91.94 91 GLN A C 1
ATOM 673 O O . GLN A 1 91 ? 19.828 6.631 -9.518 1.00 91.94 91 GLN A O 1
ATOM 678 N N . CYS A 1 92 ? 19.222 6.546 -11.669 1.00 89.50 92 CYS A N 1
ATOM 679 C CA . CYS A 1 92 ? 20.153 7.593 -12.051 1.00 89.50 92 CYS A CA 1
ATOM 680 C C . CYS A 1 92 ? 19.770 8.960 -11.461 1.00 89.50 92 CYS A C 1
ATOM 682 O O . CYS A 1 92 ? 20.617 9.639 -10.876 1.00 89.50 92 CYS A O 1
ATOM 684 N N . GLY A 1 93 ? 18.493 9.343 -11.559 1.00 86.44 93 GLY A N 1
ATOM 685 C CA . GLY A 1 93 ? 17.981 10.606 -11.024 1.00 86.44 93 GLY A CA 1
ATOM 686 C C . GLY A 1 93 ? 18.135 10.724 -9.506 1.00 86.44 93 GLY A C 1
ATOM 687 O O . GLY A 1 93 ? 18.404 11.811 -8.997 1.00 86.44 93 GLY A O 1
ATOM 688 N N . THR A 1 94 ? 18.043 9.604 -8.786 1.00 90.06 94 THR A N 1
ATOM 689 C CA . THR A 1 94 ? 18.210 9.542 -7.327 1.00 90.06 94 THR A CA 1
ATOM 690 C C . THR A 1 94 ? 19.604 9.107 -6.879 1.00 90.06 94 THR A C 1
ATOM 692 O O . THR A 1 94 ? 19.832 8.930 -5.684 1.00 90.06 94 THR A O 1
ATOM 695 N N . LYS A 1 95 ? 20.552 8.949 -7.813 1.00 89.88 95 LYS A N 1
ATOM 696 C CA . LYS A 1 95 ? 21.932 8.504 -7.550 1.00 89.88 95 LYS A CA 1
ATOM 697 C C . LYS A 1 95 ? 22.008 7.188 -6.758 1.00 89.88 95 LYS A C 1
ATOM 699 O O . LYS A 1 95 ? 22.869 7.033 -5.894 1.00 89.88 95 LYS A O 1
ATOM 704 N N . GLY A 1 96 ? 21.126 6.242 -7.068 1.00 90.12 96 GLY A N 1
ATOM 705 C CA . GLY A 1 96 ? 21.131 4.902 -6.482 1.00 90.12 96 GLY A CA 1
ATOM 706 C C . GLY A 1 96 ? 20.348 4.764 -5.185 1.00 90.12 96 GLY A C 1
ATOM 707 O O . GLY A 1 96 ? 20.612 3.834 -4.426 1.00 90.12 96 GLY A O 1
ATOM 708 N N . ASP A 1 97 ? 19.421 5.681 -4.899 1.00 94.06 97 ASP A N 1
ATOM 709 C CA . ASP A 1 97 ? 18.598 5.592 -3.697 1.00 94.06 97 ASP A CA 1
ATOM 710 C C . ASP A 1 97 ? 17.833 4.258 -3.642 1.00 94.06 97 ASP A C 1
ATOM 712 O O . ASP A 1 97 ? 17.125 3.868 -4.579 1.00 94.06 97 ASP A O 1
ATOM 716 N N . ALA A 1 98 ? 17.973 3.559 -2.517 1.00 95.06 98 ALA A N 1
ATOM 717 C CA . ALA A 1 98 ? 17.371 2.247 -2.325 1.00 95.06 98 ALA A CA 1
ATOM 718 C C . ALA A 1 98 ? 15.838 2.323 -2.282 1.00 95.06 98 ALA A C 1
ATOM 720 O O . ALA A 1 98 ? 15.166 1.413 -2.765 1.00 95.06 98 ALA A O 1
ATOM 721 N N . THR A 1 99 ? 15.272 3.413 -1.757 1.00 95.69 99 THR A N 1
ATOM 722 C CA . THR A 1 99 ? 13.815 3.601 -1.686 1.00 95.69 99 THR A CA 1
ATOM 723 C C . THR A 1 99 ? 13.223 3.728 -3.088 1.00 95.69 99 THR A C 1
ATOM 725 O O . THR A 1 99 ? 12.243 3.056 -3.407 1.00 95.69 99 THR A O 1
ATOM 728 N N . ALA A 1 100 ? 13.868 4.499 -3.965 1.00 94.94 100 ALA A N 1
ATOM 729 C CA . ALA A 1 100 ? 13.490 4.630 -5.370 1.00 94.94 100 ALA A CA 1
ATOM 730 C C . ALA A 1 100 ? 13.533 3.287 -6.122 1.00 94.94 100 ALA A C 1
ATOM 732 O O . ALA A 1 100 ? 12.643 3.001 -6.930 1.00 94.94 100 ALA A O 1
ATOM 733 N N . LEU A 1 101 ? 14.527 2.435 -5.833 1.00 96.44 101 LEU A N 1
ATOM 734 C CA . LEU A 1 101 ? 14.570 1.071 -6.370 1.00 96.44 101 LEU A CA 1
ATOM 735 C C . LEU A 1 101 ? 13.359 0.278 -5.878 1.00 96.44 101 LEU A C 1
ATOM 737 O O . LEU A 1 101 ? 12.602 -0.247 -6.689 1.00 96.44 101 LEU A O 1
ATOM 741 N N . CYS A 1 102 ? 13.135 0.236 -4.562 1.00 97.75 102 CYS A N 1
ATOM 742 C CA . CYS A 1 102 ? 12.024 -0.504 -3.968 1.00 97.75 102 CYS A CA 1
ATOM 743 C C . CYS A 1 102 ? 10.660 -0.052 -4.507 1.00 97.75 102 CYS A C 1
ATOM 745 O O . CYS A 1 102 ? 9.797 -0.896 -4.730 1.00 97.75 102 CYS A O 1
ATOM 747 N N . HIS A 1 103 ? 10.463 1.243 -4.761 1.00 96.50 103 HIS A N 1
ATOM 748 C CA . HIS A 1 103 ? 9.240 1.758 -5.381 1.00 96.50 103 HIS A CA 1
ATOM 749 C C . HIS A 1 103 ? 9.075 1.283 -6.829 1.00 96.50 103 HIS A C 1
ATOM 751 O O . HIS A 1 103 ? 7.976 0.895 -7.217 1.00 96.50 103 HIS A O 1
ATOM 757 N N . SER A 1 104 ? 10.158 1.244 -7.610 1.00 97.00 104 SER A N 1
ATOM 758 C CA . SER A 1 104 ? 10.126 0.721 -8.984 1.00 97.00 104 SER A CA 1
ATOM 759 C C . SER A 1 104 ? 9.758 -0.769 -9.008 1.00 97.00 104 SER A C 1
ATOM 761 O O . SER A 1 104 ? 8.924 -1.200 -9.802 1.00 97.00 104 SER A O 1
ATOM 763 N N . LEU A 1 105 ? 10.326 -1.555 -8.087 1.00 97.88 105 LEU A N 1
ATOM 764 C CA . LEU A 1 105 ? 10.014 -2.981 -7.943 1.00 97.88 105 LEU A CA 1
ATOM 765 C C . LEU A 1 105 ? 8.579 -3.215 -7.458 1.00 97.88 105 LEU A C 1
ATOM 767 O O . LEU A 1 105 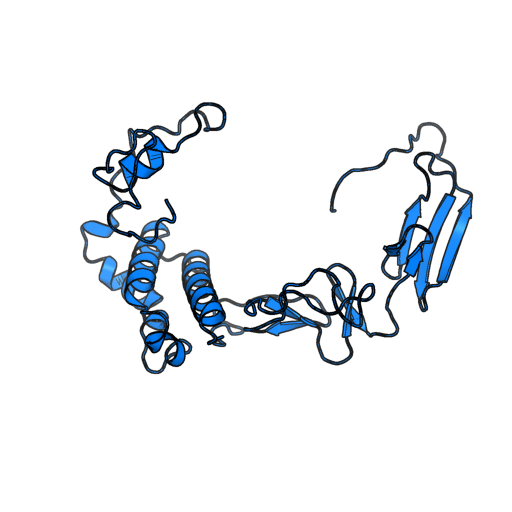? 7.892 -4.091 -7.976 1.00 97.88 105 LEU A O 1
ATOM 771 N N . GLN A 1 106 ? 8.108 -2.405 -6.509 1.00 97.62 106 GLN A N 1
ATOM 772 C CA . GLN A 1 106 ? 6.731 -2.442 -6.019 1.00 97.62 106 GLN A CA 1
ATOM 773 C C . GLN A 1 106 ? 5.723 -2.099 -7.121 1.00 97.62 106 GLN A C 1
ATOM 775 O O . GLN A 1 106 ? 4.680 -2.745 -7.215 1.00 97.62 106 GLN A O 1
ATOM 780 N N . ALA A 1 107 ? 6.034 -1.121 -7.976 1.00 96.94 107 ALA A N 1
ATOM 781 C CA . ALA A 1 107 ? 5.199 -0.784 -9.124 1.00 96.94 107 ALA A CA 1
ATOM 782 C C . ALA A 1 107 ? 5.069 -1.977 -10.081 1.00 96.94 107 ALA A C 1
ATOM 784 O O . ALA A 1 107 ? 3.958 -2.316 -10.488 1.00 96.94 107 ALA A O 1
ATOM 785 N N . TYR A 1 108 ? 6.175 -2.674 -10.368 1.00 97.94 108 TYR A N 1
ATOM 786 C CA . TYR A 1 108 ? 6.119 -3.873 -11.202 1.00 97.94 108 TYR A CA 1
ATOM 787 C C . TYR A 1 108 ? 5.343 -5.015 -10.540 1.00 97.94 108 TYR A C 1
ATOM 789 O O . TYR A 1 108 ? 4.483 -5.617 -11.174 1.00 97.94 108 TYR A O 1
ATOM 797 N N . ALA A 1 109 ? 5.574 -5.264 -9.247 1.00 97.62 109 ALA A N 1
ATOM 798 C CA . ALA A 1 109 ? 4.830 -6.264 -8.482 1.00 97.62 109 ALA A CA 1
ATOM 799 C C . ALA A 1 109 ? 3.314 -6.005 -8.499 1.00 97.62 109 ALA A C 1
ATOM 801 O O . ALA A 1 109 ? 2.539 -6.951 -8.607 1.00 97.62 109 ALA A O 1
ATOM 802 N N . SER A 1 110 ? 2.894 -4.736 -8.451 1.00 96.38 110 SER A N 1
ATOM 803 C CA . SER A 1 110 ? 1.484 -4.343 -8.557 1.00 96.38 110 SER A CA 1
ATOM 804 C C . SER A 1 110 ? 0.889 -4.664 -9.932 1.00 96.38 110 SER A C 1
ATOM 806 O O . SER A 1 110 ? -0.198 -5.235 -10.007 1.00 96.38 110 SER A O 1
ATOM 808 N N . LEU A 1 111 ? 1.608 -4.365 -11.021 1.00 96.50 111 LEU A N 1
ATOM 809 C CA . LEU A 1 111 ? 1.178 -4.736 -12.376 1.00 96.50 111 LEU A CA 1
ATOM 810 C C . LEU A 1 111 ? 1.063 -6.257 -12.526 1.00 96.50 111 LEU A C 1
ATOM 812 O O . LEU A 1 111 ? 0.081 -6.758 -13.067 1.00 96.50 111 LEU A O 1
ATOM 816 N N . CYS A 1 112 ? 2.033 -6.994 -11.986 1.00 97.12 112 CYS A N 1
ATOM 817 C CA . CYS A 1 112 ? 2.001 -8.448 -11.968 1.00 97.12 112 CYS A CA 1
ATOM 818 C C . CYS A 1 112 ? 0.779 -8.980 -11.205 1.00 97.12 112 CYS A C 1
ATOM 820 O O . CYS A 1 112 ? 0.069 -9.842 -11.722 1.00 97.12 112 CYS A O 1
ATOM 822 N N . ALA A 1 113 ? 0.489 -8.446 -10.012 1.00 95.31 113 ALA A N 1
ATOM 823 C CA . ALA A 1 113 ? -0.649 -8.875 -9.200 1.00 95.31 113 ALA A CA 1
ATOM 824 C C . ALA A 1 113 ? -1.989 -8.626 -9.915 1.00 95.31 113 ALA A C 1
ATOM 826 O O . ALA A 1 113 ? -2.867 -9.488 -9.897 1.00 95.31 113 ALA A O 1
ATOM 827 N N . GLN A 1 114 ? -2.117 -7.497 -10.622 1.00 94.19 114 GLN A N 1
ATOM 828 C CA . GLN A 1 114 ? -3.274 -7.202 -11.478 1.00 94.19 114 GLN A CA 1
ATOM 829 C C . GLN A 1 114 ? -3.414 -8.192 -12.642 1.00 94.19 114 GLN A C 1
ATOM 831 O O . GLN A 1 114 ? -4.530 -8.540 -13.019 1.00 94.19 114 GLN A O 1
ATOM 836 N N . ALA A 1 115 ? -2.295 -8.692 -13.166 1.00 94.38 115 ALA A N 1
ATOM 837 C CA . ALA A 1 115 ? -2.253 -9.744 -14.178 1.00 94.38 115 ALA A CA 1
ATOM 838 C C . ALA A 1 115 ? -2.370 -11.171 -13.596 1.00 94.38 115 ALA A C 1
ATOM 840 O O . ALA A 1 115 ? -2.185 -12.152 -14.316 1.00 94.38 115 ALA A O 1
ATOM 841 N N . GLY A 1 116 ? -2.672 -11.309 -12.299 1.00 93.56 116 GLY A N 1
ATOM 842 C CA . GLY A 1 116 ? -2.871 -12.596 -11.629 1.00 93.56 116 GLY A CA 1
ATOM 843 C C . GLY A 1 116 ? -1.593 -13.276 -11.134 1.00 93.56 116 GLY A C 1
ATOM 844 O O . GLY A 1 116 ? -1.659 -14.411 -10.671 1.00 93.56 116 GLY A O 1
ATOM 845 N N . GLN A 1 117 ? -0.443 -12.600 -11.195 1.00 95.12 117 GLN A N 1
ATOM 846 C CA . GLN A 1 117 ? 0.844 -13.110 -10.725 1.00 95.12 117 GLN A CA 1
ATOM 847 C C . GLN A 1 117 ? 1.377 -12.238 -9.591 1.00 95.12 117 GLN A C 1
ATOM 849 O O . GLN A 1 117 ? 1.895 -11.158 -9.828 1.00 95.12 117 GLN A O 1
ATOM 854 N N . ALA A 1 118 ? 1.303 -12.696 -8.345 1.00 95.19 118 ALA A N 1
ATOM 855 C CA . ALA A 1 118 ? 1.747 -11.911 -7.193 1.00 95.19 118 ALA A CA 1
ATOM 856 C C . ALA A 1 118 ? 3.075 -12.446 -6.616 1.00 95.19 118 ALA A C 1
ATOM 858 O O . ALA A 1 118 ? 3.064 -13.296 -5.719 1.00 95.19 118 ALA A O 1
ATOM 859 N N . PRO A 1 119 ? 4.238 -12.004 -7.132 1.00 94.12 119 PRO A N 1
ATOM 860 C CA . PRO A 1 119 ? 5.525 -12.553 -6.730 1.00 94.12 119 PRO A CA 1
ATOM 861 C C . PRO A 1 119 ? 5.940 -12.088 -5.332 1.00 94.12 119 PRO A C 1
ATOM 863 O O . PRO A 1 119 ? 5.871 -10.906 -4.998 1.00 94.12 119 PRO A O 1
ATOM 866 N N . ALA A 1 120 ? 6.475 -13.007 -4.531 1.00 94.62 120 ALA A N 1
ATOM 867 C CA . ALA A 1 120 ? 7.190 -12.658 -3.309 1.00 94.62 120 ALA A CA 1
ATOM 868 C C . ALA A 1 120 ? 8.610 -12.189 -3.666 1.00 94.62 120 ALA A C 1
ATOM 870 O O . ALA A 1 120 ? 9.490 -13.002 -3.947 1.00 94.62 120 ALA A O 1
ATOM 871 N N . TRP A 1 121 ? 8.831 -10.875 -3.680 1.00 96.12 121 TRP A N 1
ATOM 872 C CA . TRP A 1 121 ? 10.106 -10.275 -4.101 1.00 96.12 121 TRP A CA 1
ATOM 873 C C . TRP A 1 121 ? 10.859 -9.568 -2.962 1.00 96.12 121 TRP A C 1
ATOM 875 O O . TRP A 1 121 ? 12.075 -9.385 -3.046 1.00 96.12 121 TRP A O 1
ATOM 885 N N . ARG A 1 122 ? 10.159 -9.188 -1.884 1.00 96.25 122 ARG A N 1
ATOM 886 C CA . ARG A 1 122 ? 10.758 -8.592 -0.680 1.00 96.25 122 ARG A CA 1
ATOM 887 C C . ARG A 1 122 ? 11.308 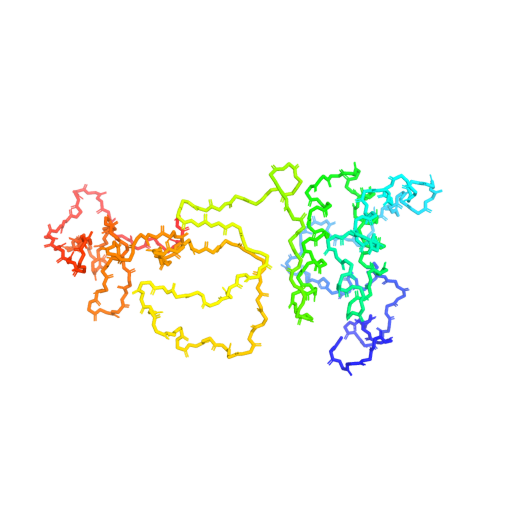-9.658 0.252 1.00 96.25 122 ARG A C 1
ATOM 889 O O . ARG A 1 122 ? 10.796 -10.773 0.330 1.00 96.25 122 ARG A O 1
ATOM 896 N N . ASN A 1 123 ? 12.306 -9.283 1.043 1.00 92.50 123 ASN A N 1
ATOM 897 C CA . ASN A 1 123 ? 12.759 -10.091 2.169 1.00 92.50 123 ASN A CA 1
ATOM 898 C C . ASN A 1 123 ? 13.231 -9.196 3.332 1.00 92.50 123 ASN A C 1
ATOM 900 O O . ASN A 1 123 ? 13.073 -7.977 3.309 1.00 92.50 123 ASN A O 1
ATOM 904 N N . ARG A 1 124 ? 13.794 -9.801 4.386 1.00 91.12 124 ARG A N 1
ATOM 905 C CA . ARG A 1 124 ? 14.216 -9.071 5.596 1.00 91.12 124 ARG A CA 1
ATOM 906 C C . ARG A 1 124 ? 15.349 -8.066 5.358 1.00 91.12 124 ARG A C 1
ATOM 908 O O . ARG A 1 124 ? 15.475 -7.128 6.136 1.00 91.12 124 ARG A O 1
ATOM 915 N N . THR A 1 125 ? 16.169 -8.271 4.332 1.00 92.69 125 THR A N 1
ATOM 916 C CA . THR A 1 125 ? 17.334 -7.436 4.003 1.00 92.69 125 THR A CA 1
ATOM 917 C C . THR A 1 125 ? 17.140 -6.615 2.728 1.00 92.69 125 THR A C 1
ATOM 919 O O . THR A 1 125 ? 17.843 -5.629 2.534 1.00 92.69 125 THR A O 1
ATOM 922 N N . PHE A 1 126 ? 16.176 -6.976 1.881 1.00 94.94 126 PHE A N 1
ATOM 923 C CA . PHE A 1 126 ? 15.902 -6.347 0.596 1.00 94.94 126 PHE A CA 1
ATOM 924 C C . PHE A 1 126 ? 14.476 -5.798 0.553 1.00 94.94 126 PHE A C 1
ATOM 926 O O . PHE A 1 126 ? 13.504 -6.559 0.552 1.00 94.94 126 PHE A O 1
ATOM 933 N N . CYS A 1 127 ? 14.370 -4.467 0.521 1.00 96.56 127 CYS A N 1
ATOM 934 C CA . CYS A 1 127 ? 13.108 -3.726 0.519 1.00 96.56 127 CYS A CA 1
ATOM 935 C C . CYS A 1 127 ? 12.108 -4.201 1.596 1.00 96.56 127 CYS A C 1
ATOM 937 O O . CYS A 1 127 ? 10.956 -4.494 1.260 1.00 96.56 127 CYS A O 1
ATOM 939 N N . PRO A 1 128 ? 12.513 -4.301 2.879 1.00 95.38 128 PRO A N 1
ATOM 940 C CA . PRO A 1 128 ? 11.666 -4.870 3.921 1.00 95.38 128 PRO A CA 1
ATOM 941 C C . PRO A 1 128 ? 10.403 -4.032 4.144 1.00 95.38 128 PRO A C 1
ATOM 943 O O . PRO A 1 128 ? 10.462 -2.808 4.242 1.00 95.38 128 PRO A O 1
ATOM 946 N N . MET A 1 129 ? 9.263 -4.707 4.293 1.00 94.12 129 MET A N 1
ATOM 947 C CA . MET A 1 129 ? 7.999 -4.096 4.705 1.00 94.12 129 MET A CA 1
ATOM 948 C C . MET A 1 129 ? 7.726 -4.447 6.169 1.00 94.12 129 MET A C 1
ATOM 950 O O . MET A 1 129 ? 7.778 -5.616 6.558 1.00 94.12 129 MET A O 1
ATOM 954 N N . ARG A 1 130 ? 7.458 -3.432 6.995 1.00 92.81 130 ARG A N 1
ATOM 955 C CA . ARG A 1 130 ? 7.088 -3.625 8.402 1.00 92.81 130 ARG A CA 1
ATOM 956 C C . ARG A 1 130 ? 5.576 -3.716 8.516 1.00 92.81 130 ARG A C 1
ATOM 958 O O . ARG A 1 130 ? 4.879 -2.809 8.076 1.00 92.81 130 ARG A O 1
ATOM 965 N N . CYS A 1 131 ? 5.107 -4.783 9.147 1.00 93.56 131 CYS A N 1
ATOM 966 C CA . CYS A 1 131 ? 3.693 -5.001 9.406 1.00 93.56 131 CYS A CA 1
ATOM 967 C C . CYS A 1 131 ? 3.371 -4.833 10.897 1.00 93.56 131 CYS A C 1
ATOM 969 O O . CYS A 1 131 ? 4.225 -5.152 11.734 1.00 93.56 131 CYS A O 1
ATOM 971 N N . PRO A 1 132 ? 2.171 -4.332 11.246 1.00 92.19 132 PRO A N 1
ATOM 972 C CA . PRO A 1 132 ? 1.722 -4.242 12.632 1.00 92.19 132 PRO A CA 1
ATOM 973 C C . PRO A 1 132 ? 1.748 -5.598 13.361 1.00 92.19 132 PRO A C 1
ATOM 975 O O . PRO A 1 132 ? 1.668 -6.652 12.718 1.00 92.19 132 PRO A O 1
ATOM 978 N N . PRO A 1 133 ? 1.799 -5.610 14.705 1.00 91.56 133 PRO A N 1
ATOM 979 C CA . PRO A 1 133 ? 1.638 -6.835 15.484 1.00 91.56 133 PRO A CA 1
ATOM 980 C C . PRO A 1 133 ? 0.379 -7.620 15.084 1.00 91.56 133 PRO A C 1
ATOM 982 O O . PRO A 1 133 ? -0.651 -7.036 14.751 1.00 91.56 133 PRO A O 1
ATOM 985 N N . GLY A 1 134 ? 0.474 -8.952 15.089 1.00 92.06 134 GLY A N 1
ATOM 986 C CA . GLY A 1 134 ? -0.623 -9.835 14.667 1.00 92.06 134 GLY A CA 1
ATOM 987 C C . GLY A 1 134 ? -0.841 -9.907 13.149 1.00 92.06 134 GLY A C 1
ATOM 988 O O . GLY A 1 134 ? -1.802 -10.532 12.700 1.00 92.06 134 GLY A O 1
ATOM 989 N N . SER A 1 135 ? 0.036 -9.295 12.348 1.00 95.56 135 SER A N 1
ATOM 990 C CA . SER A 1 135 ? -0.006 -9.339 10.883 1.00 95.56 135 SER A CA 1
ATOM 991 C C . SER A 1 135 ? 1.345 -9.716 10.275 1.00 95.56 135 SER A C 1
ATOM 993 O O . SER A 1 135 ? 2.384 -9.694 10.940 1.00 95.56 135 SER A O 1
ATOM 995 N N . SER A 1 136 ? 1.334 -10.106 9.006 1.00 95.00 136 SER A N 1
ATOM 996 C CA . SER A 1 136 ? 2.525 -10.467 8.242 1.00 95.00 136 SER A CA 1
ATOM 997 C C . SER A 1 136 ? 2.445 -9.942 6.820 1.00 95.00 136 SER A C 1
ATOM 999 O O . SER A 1 136 ? 1.360 -9.770 6.272 1.00 95.00 136 SER A O 1
ATOM 1001 N N . TYR A 1 137 ? 3.611 -9.719 6.220 1.00 95.12 137 TYR A N 1
ATOM 1002 C CA . TYR A 1 137 ? 3.716 -9.380 4.808 1.00 95.12 137 TYR A CA 1
ATOM 1003 C C . TYR A 1 137 ? 3.072 -10.464 3.938 1.00 95.12 137 TYR A C 1
ATOM 1005 O O . TYR A 1 137 ? 3.346 -11.651 4.125 1.00 95.12 137 TYR A O 1
ATOM 1013 N N . SER A 1 138 ? 2.263 -10.033 2.976 1.00 95.50 138 SER A N 1
ATOM 1014 C CA . SER A 1 138 ? 1.650 -10.862 1.948 1.00 95.50 138 SER A CA 1
ATOM 1015 C C . SER A 1 138 ? 1.846 -10.180 0.587 1.00 95.50 138 SER A C 1
ATOM 1017 O O . SER A 1 138 ? 1.487 -9.009 0.435 1.00 95.50 138 SER A O 1
ATOM 1019 N N . PRO A 1 139 ? 2.404 -10.873 -0.424 1.00 95.62 139 PRO A N 1
ATOM 1020 C CA . PRO A 1 139 ? 2.516 -10.324 -1.776 1.00 95.62 139 PRO A CA 1
ATOM 1021 C C . PRO A 1 139 ? 1.145 -10.173 -2.460 1.00 95.62 139 PRO A C 1
ATOM 1023 O O . PRO A 1 139 ? 1.048 -9.510 -3.486 1.00 95.62 139 PRO A O 1
ATOM 1026 N N . CYS A 1 140 ? 0.098 -10.788 -1.898 1.00 95.56 140 CYS A N 1
ATOM 1027 C CA . CYS A 1 140 ? -1.247 -10.870 -2.458 1.00 95.56 140 CYS A CA 1
ATOM 1028 C C . CYS A 1 140 ? -2.282 -10.868 -1.325 1.00 95.56 140 CYS A C 1
ATOM 1030 O O . CYS A 1 140 ? -2.982 -11.854 -1.103 1.00 95.56 140 CYS A O 1
ATOM 1032 N N . ALA A 1 141 ? -2.351 -9.774 -0.570 1.00 93.69 141 ALA A N 1
ATOM 1033 C CA . ALA A 1 141 ? -3.376 -9.583 0.445 1.00 93.69 141 ALA A CA 1
ATOM 1034 C C . ALA A 1 141 ? -4.716 -9.218 -0.209 1.00 93.69 141 ALA A C 1
ATOM 1036 O O . ALA A 1 141 ? -4.766 -8.544 -1.246 1.00 93.69 141 ALA A O 1
ATOM 1037 N N . SER A 1 142 ? -5.818 -9.623 0.425 1.00 90.31 142 SER A N 1
ATOM 1038 C CA . SER A 1 142 ? -7.140 -9.136 0.028 1.00 90.31 142 SER A CA 1
ATOM 1039 C C . SER A 1 142 ? -7.212 -7.614 0.225 1.00 90.31 142 SER A C 1
ATOM 1041 O O . SER A 1 142 ? -6.954 -7.145 1.337 1.00 90.31 142 SER A O 1
ATOM 1043 N N . PRO A 1 143 ? -7.628 -6.831 -0.787 1.00 88.69 143 PRO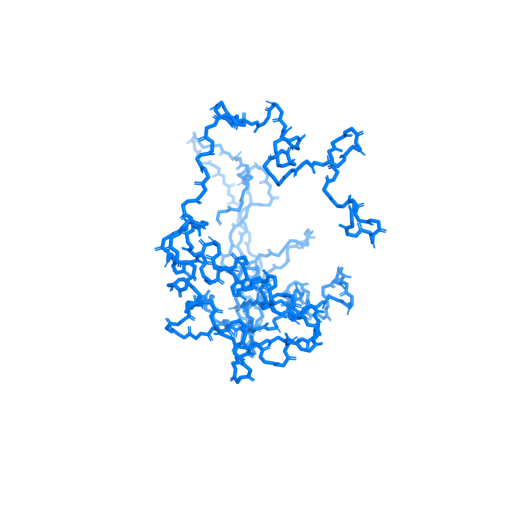 A N 1
ATOM 1044 C CA . PRO A 1 143 ? -7.880 -5.398 -0.622 1.00 88.69 143 PRO A CA 1
ATOM 1045 C C . PRO A 1 143 ? -9.104 -5.128 0.267 1.00 88.69 143 PRO A C 1
ATOM 1047 O O . PRO A 1 143 ? -9.314 -4.009 0.724 1.00 88.69 143 PRO A O 1
ATOM 1050 N N . CYS A 1 144 ? -9.898 -6.165 0.536 1.00 88.12 144 CYS A N 1
ATOM 1051 C CA . CYS A 1 144 ? -11.089 -6.133 1.367 1.00 88.12 144 CYS A CA 1
ATOM 1052 C C . CYS A 1 144 ? -10.990 -7.215 2.455 1.00 88.12 144 CYS A C 1
ATOM 1054 O O . CYS A 1 144 ? -11.667 -8.248 2.366 1.00 88.12 144 CYS A O 1
ATOM 1056 N N . PRO A 1 145 ? -10.110 -7.049 3.455 1.00 88.69 145 PRO A N 1
ATOM 1057 C CA . PRO A 1 145 ? -9.972 -8.029 4.522 1.00 88.69 145 PRO A CA 1
ATOM 1058 C C . PRO A 1 145 ? -11.230 -8.066 5.400 1.00 88.69 145 PRO A C 1
ATOM 1060 O O . PRO A 1 145 ? -11.957 -7.079 5.531 1.00 88.69 145 PRO A O 1
ATOM 1063 N N . ALA A 1 146 ? -11.473 -9.207 6.046 1.00 88.12 146 ALA A N 1
ATOM 1064 C CA . ALA A 1 146 ? -12.482 -9.289 7.095 1.00 88.12 146 ALA A CA 1
ATOM 1065 C C . ALA A 1 146 ? -12.089 -8.381 8.270 1.00 88.12 146 ALA A C 1
ATOM 1067 O O . ALA A 1 146 ? -10.932 -8.348 8.700 1.00 88.12 146 ALA A O 1
ATOM 1068 N N . THR A 1 147 ? -13.072 -7.667 8.809 1.00 90.88 147 THR A N 1
ATOM 1069 C CA . THR A 1 147 ? -12.888 -6.759 9.945 1.00 90.88 147 THR A CA 1
ATOM 1070 C C . THR A 1 147 ? -13.804 -7.161 11.092 1.00 90.88 147 THR A C 1
ATOM 1072 O O . THR A 1 147 ? -14.801 -7.853 10.875 1.00 90.88 147 THR A O 1
ATOM 1075 N N . CYS A 1 148 ? -13.514 -6.694 12.307 1.00 90.94 148 CYS A N 1
ATOM 1076 C CA . CYS A 1 148 ? -14.409 -6.893 13.452 1.00 90.94 148 CYS A CA 1
ATOM 1077 C C . CYS A 1 148 ? -15.844 -6.393 13.197 1.00 90.94 148 CYS A C 1
ATOM 1079 O O . CYS A 1 148 ? -16.785 -6.945 13.759 1.00 90.94 148 CYS A O 1
ATOM 1081 N N . SER A 1 149 ? -16.021 -5.397 12.324 1.00 86.62 149 SER A N 1
ATOM 1082 C CA . SER A 1 149 ? -17.333 -4.849 11.955 1.00 86.62 149 SER A CA 1
ATOM 1083 C C . SER A 1 149 ? -17.994 -5.583 10.784 1.00 86.62 149 SER A C 1
ATOM 1085 O O . SER A 1 149 ? -19.209 -5.509 10.617 1.00 86.62 149 SER A O 1
ATOM 1087 N N . SER A 1 150 ? -17.222 -6.286 9.948 1.00 81.62 150 SER A N 1
ATOM 1088 C CA . SER A 1 150 ? -17.723 -6.977 8.753 1.00 81.62 150 SER A CA 1
ATOM 1089 C C . SER A 1 150 ? -17.053 -8.342 8.565 1.00 81.62 150 SER A C 1
ATOM 1091 O O . SER A 1 150 ? -16.250 -8.553 7.653 1.00 81.62 150 SER A O 1
ATOM 1093 N N . ILE A 1 151 ? -17.402 -9.288 9.436 1.00 73.00 151 ILE A N 1
ATOM 1094 C CA . ILE A 1 151 ? -16.790 -10.626 9.470 1.00 73.00 151 ILE A CA 1
ATOM 1095 C C . ILE A 1 151 ? -17.090 -11.428 8.192 1.00 73.00 151 ILE A C 1
ATOM 1097 O O . ILE A 1 151 ? -16.205 -12.093 7.666 1.00 73.00 151 ILE A O 1
ATOM 1101 N N . ASN A 1 152 ? -18.326 -11.357 7.682 1.00 62.84 152 ASN A N 1
ATOM 1102 C CA . ASN A 1 152 ? -18.794 -12.278 6.637 1.00 62.84 152 ASN A CA 1
ATOM 1103 C C . ASN A 1 152 ? -18.632 -11.766 5.199 1.00 62.84 152 ASN A C 1
ATOM 1105 O O . ASN A 1 152 ? -18.646 -12.585 4.293 1.00 62.84 152 ASN A O 1
ATOM 1109 N N . THR A 1 153 ? -18.470 -10.455 4.995 1.00 59.62 153 THR A N 1
ATOM 1110 C CA . THR A 1 153 ? -18.113 -9.799 3.718 1.00 59.62 153 THR A CA 1
ATOM 1111 C C . THR A 1 153 ? -18.191 -8.286 3.929 1.00 59.62 153 THR A C 1
ATOM 1113 O O . THR A 1 153 ? -19.230 -7.818 4.412 1.00 59.62 153 THR A O 1
ATOM 1116 N N . PRO A 1 154 ? -17.183 -7.491 3.537 1.00 63.84 154 PRO A N 1
ATOM 1117 C CA . PRO A 1 154 ? -17.366 -6.052 3.381 1.00 63.84 154 PRO A CA 1
ATOM 1118 C C . PRO A 1 154 ? -18.459 -5.835 2.326 1.00 63.84 154 PRO A C 1
ATOM 1120 O O . PRO A 1 154 ? -18.315 -6.296 1.194 1.00 63.84 154 PRO A O 1
ATOM 1123 N N . ARG A 1 155 ? -19.588 -5.223 2.713 1.00 63.56 155 ARG A N 1
ATOM 1124 C CA . ARG A 1 155 ? -20.806 -5.153 1.877 1.00 63.56 155 ARG A CA 1
ATOM 1125 C C . ARG A 1 155 ? -20.569 -4.506 0.509 1.00 63.56 155 ARG A C 1
ATOM 1127 O O . ARG A 1 155 ? -21.257 -4.862 -0.441 1.00 63.56 155 ARG A O 1
ATOM 1134 N N . ASP A 1 156 ? -19.547 -3.661 0.414 1.00 73.81 156 ASP A N 1
ATOM 1135 C CA . ASP A 1 156 ? -19.233 -2.861 -0.768 1.00 73.81 156 ASP A CA 1
ATOM 1136 C C . ASP A 1 156 ? -17.905 -3.254 -1.430 1.00 73.81 156 ASP A C 1
ATOM 1138 O O . ASP A 1 156 ? -17.328 -2.451 -2.156 1.00 73.81 156 ASP A O 1
ATOM 1142 N N . CYS A 1 157 ? -17.386 -4.467 -1.193 1.00 80.19 157 CYS A N 1
ATOM 1143 C CA . CYS A 1 157 ? -16.187 -4.914 -1.900 1.00 80.19 157 CYS A CA 1
ATOM 1144 C C . CYS A 1 157 ? -16.525 -5.456 -3.301 1.00 80.19 157 CYS A C 1
ATOM 1146 O O . CYS A 1 157 ? -17.245 -6.457 -3.412 1.00 80.19 157 CYS A O 1
ATOM 1148 N N . PRO A 1 158 ? -15.977 -4.871 -4.383 1.00 84.56 158 PRO A N 1
ATOM 1149 C CA . PRO A 1 158 ? -16.074 -5.453 -5.714 1.00 84.56 158 PRO A CA 1
ATOM 1150 C C . PRO A 1 158 ? -15.561 -6.900 -5.743 1.00 84.56 158 PRO A C 1
ATOM 1152 O O . PRO A 1 158 ? -14.433 -7.187 -5.348 1.00 84.56 158 PRO A O 1
ATOM 1155 N N . LYS A 1 159 ? -16.378 -7.817 -6.276 1.00 74.38 159 LYS A N 1
ATOM 1156 C CA . LYS A 1 159 ? -16.080 -9.264 -6.313 1.00 74.38 159 LYS A CA 1
ATOM 1157 C C . LYS A 1 159 ? -14.802 -9.636 -7.077 1.00 74.38 159 LYS A C 1
ATOM 1159 O O . LYS A 1 159 ? -14.295 -10.732 -6.881 1.00 74.38 159 LYS A O 1
ATOM 1164 N N . ALA A 1 160 ? -14.325 -8.765 -7.964 1.00 80.25 160 ALA A N 1
ATOM 1165 C CA . ALA A 1 160 ? -13.211 -9.026 -8.875 1.00 80.25 160 ALA A CA 1
ATOM 1166 C C . ALA A 1 160 ? -12.067 -8.011 -8.714 1.00 80.25 160 ALA A C 1
ATOM 1168 O O . ALA A 1 160 ? -11.453 -7.607 -9.698 1.00 80.25 160 ALA A O 1
ATOM 1169 N N . LEU A 1 161 ? -11.795 -7.560 -7.488 1.00 87.19 161 LEU A N 1
ATOM 1170 C CA . LEU A 1 161 ? -10.585 -6.785 -7.230 1.00 87.19 161 LEU A CA 1
ATOM 1171 C C . LEU A 1 161 ? -9.359 -7.709 -7.238 1.00 87.19 161 LEU A C 1
ATOM 1173 O O . LEU A 1 161 ? -9.360 -8.707 -6.510 1.00 87.19 161 LEU A O 1
ATOM 1177 N N . PRO A 1 162 ? -8.308 -7.387 -8.013 1.00 90.25 162 PRO A N 1
ATOM 1178 C CA . PRO A 1 162 ? -7.037 -8.078 -7.877 1.00 90.25 162 PRO A CA 1
ATOM 1179 C C . PRO A 1 162 ? -6.486 -7.868 -6.465 1.00 90.25 162 PRO A C 1
ATOM 1181 O O . PRO A 1 162 ? -6.725 -6.837 -5.829 1.00 90.25 162 PRO A O 1
ATOM 1184 N N . CYS A 1 163 ? -5.750 -8.860 -5.969 1.00 93.00 163 CYS A N 1
ATOM 1185 C CA . CYS A 1 163 ? -5.051 -8.711 -4.702 1.00 93.00 163 CYS A CA 1
ATOM 1186 C C . CYS A 1 163 ? -3.983 -7.616 -4.790 1.00 93.00 163 CYS A C 1
ATOM 1188 O O . CYS A 1 163 ? -3.524 -7.252 -5.875 1.00 93.00 163 CYS A O 1
ATOM 1190 N N . ALA A 1 164 ? -3.569 -7.113 -3.633 1.00 92.75 164 ALA A N 1
ATOM 1191 C CA . ALA A 1 164 ? -2.517 -6.114 -3.536 1.00 92.75 164 ALA A CA 1
ATOM 1192 C C . ALA A 1 164 ? -1.446 -6.557 -2.540 1.00 92.75 164 ALA A C 1
ATOM 1194 O O . ALA A 1 164 ? -1.733 -7.230 -1.551 1.00 92.75 164 ALA A O 1
ATOM 1195 N N . GLU A 1 165 ? -0.201 -6.157 -2.784 1.00 95.62 165 GLU A N 1
ATOM 1196 C CA . GLU A 1 165 ? 0.869 -6.316 -1.803 1.00 95.62 165 GLU A CA 1
ATOM 1197 C C . GLU A 1 165 ? 0.528 -5.528 -0.529 1.00 95.62 165 GLU A C 1
ATOM 1199 O O . GLU A 1 165 ? 0.176 -4.349 -0.595 1.00 95.62 165 GLU A O 1
ATOM 1204 N N . GLY A 1 166 ? 0.668 -6.154 0.640 1.00 94.31 166 GLY A N 1
ATOM 1205 C CA . GLY A 1 166 ? 0.389 -5.482 1.903 1.00 94.31 166 GLY A CA 1
ATOM 1206 C C . GLY A 1 166 ? 0.606 -6.350 3.134 1.00 94.31 166 GLY A C 1
ATOM 1207 O O . GLY A 1 166 ? 1.236 -7.406 3.087 1.00 94.31 166 GLY A O 1
ATOM 1208 N N . CYS A 1 167 ? 0.083 -5.880 4.263 1.00 94.50 167 CYS A N 1
ATOM 1209 C CA . CYS A 1 167 ? 0.076 -6.624 5.515 1.00 94.50 167 CYS A CA 1
ATOM 1210 C C . CYS A 1 167 ? -1.272 -7.315 5.698 1.00 94.50 167 CYS A C 1
ATOM 1212 O O . CYS A 1 167 ? -2.321 -6.680 5.626 1.00 94.50 167 CYS A O 1
ATOM 1214 N N . GLU A 1 168 ? -1.232 -8.610 5.977 1.00 94.50 168 GLU A N 1
ATOM 1215 C CA . GLU A 1 168 ? -2.407 -9.448 6.175 1.00 94.50 168 GLU A CA 1
ATOM 1216 C C . GLU A 1 168 ? -2.421 -9.994 7.604 1.00 94.50 168 GLU A C 1
ATOM 1218 O O . GLU A 1 168 ? -1.379 -10.381 8.145 1.00 94.50 168 GLU A O 1
ATOM 1223 N N . CYS A 1 169 ? -3.594 -9.996 8.246 1.00 95.50 169 CYS A N 1
ATOM 1224 C CA . CYS A 1 169 ? -3.726 -10.541 9.593 1.00 95.50 169 CYS A CA 1
ATOM 1225 C C . CYS A 1 169 ? -3.368 -12.029 9.605 1.00 95.50 169 CYS A C 1
ATOM 1227 O O . CYS A 1 169 ? -3.790 -12.804 8.748 1.00 95.50 169 CYS A O 1
ATOM 1229 N N . GLN A 1 170 ? -2.600 -12.438 10.612 1.00 95.31 170 GLN A N 1
ATOM 1230 C CA . GLN A 1 170 ? -2.229 -13.836 10.786 1.00 95.31 170 GLN A CA 1
ATOM 1231 C C . GLN A 1 170 ? -3.456 -14.686 11.130 1.00 95.31 170 GLN A C 1
ATOM 1233 O O . GLN A 1 170 ? -4.460 -14.196 11.651 1.00 95.31 170 GLN A O 1
ATOM 1238 N N . LYS A 1 171 ? -3.361 -15.999 10.905 1.00 92.44 171 LYS A N 1
ATOM 1239 C CA . LYS A 1 171 ? -4.427 -16.945 11.257 1.00 92.44 171 LYS A CA 1
ATOM 1240 C C . LYS A 1 171 ? -4.873 -16.758 12.718 1.00 92.44 171 LYS A C 1
ATOM 1242 O O . LYS A 1 171 ? -4.047 -16.709 13.627 1.00 92.44 171 LYS A O 1
ATOM 1247 N N . GLY A 1 172 ? -6.186 -16.669 12.936 1.00 91.81 172 GLY A N 1
ATOM 1248 C CA . GLY A 1 172 ? -6.791 -16.435 14.256 1.00 91.81 172 GLY A CA 1
ATOM 1249 C C . GLY A 1 172 ? -6.889 -14.960 14.673 1.00 91.81 172 GLY A C 1
ATOM 1250 O O . GLY A 1 172 ? -7.492 -14.672 15.709 1.00 91.81 172 GLY A O 1
ATOM 1251 N N . HIS A 1 173 ? -6.345 -14.039 13.872 1.00 94.56 173 HIS A N 1
ATOM 1252 C CA . HIS A 1 173 ? -6.495 -12.597 14.047 1.00 94.56 173 HIS A CA 1
ATOM 1253 C C . HIS A 1 173 ? -7.447 -12.010 12.998 1.00 94.56 173 HIS A C 1
ATOM 1255 O O . HIS A 1 173 ? -7.660 -12.588 11.934 1.00 94.56 173 HIS A O 1
ATOM 1261 N N . ILE A 1 174 ? -8.013 -10.847 13.307 1.00 93.75 174 ILE A N 1
ATOM 1262 C CA . ILE A 1 174 ? -8.936 -10.099 12.453 1.00 93.75 174 ILE A CA 1
ATOM 1263 C C . ILE A 1 174 ? -8.625 -8.602 12.540 1.00 93.75 174 ILE A C 1
ATOM 1265 O O . ILE A 1 174 ? -8.114 -8.123 13.557 1.00 93.75 174 ILE A O 1
ATOM 1269 N N . LEU A 1 175 ? -8.903 -7.860 11.466 1.00 93.25 175 LEU A N 1
ATOM 1270 C CA . LEU A 1 175 ? -8.590 -6.438 11.402 1.00 93.25 175 LEU A CA 1
ATOM 1271 C C . LEU A 1 175 ? -9.551 -5.626 12.287 1.00 93.25 175 LEU A C 1
ATOM 1273 O O . LEU A 1 175 ? -10.768 -5.618 12.091 1.00 93.25 175 LEU A O 1
ATOM 1277 N N . SER A 1 176 ? -8.982 -4.907 13.248 1.00 93.44 176 SER A N 1
ATOM 1278 C CA . SER A 1 176 ? -9.647 -3.935 14.111 1.00 93.44 176 SER A CA 1
ATOM 1279 C C . SER A 1 176 ? -9.076 -2.548 13.809 1.00 93.44 176 SER A C 1
ATOM 1281 O O . SER A 1 176 ? -8.010 -2.180 14.308 1.00 93.44 176 SER A O 1
ATOM 1283 N N . ARG A 1 177 ? -9.787 -1.781 12.970 1.00 87.69 177 ARG A N 1
ATOM 1284 C CA . ARG A 1 177 ? -9.307 -0.534 12.341 1.00 87.69 177 ARG A CA 1
ATOM 1285 C C . ARG A 1 177 ? -7.974 -0.744 11.604 1.00 87.69 177 ARG A C 1
ATOM 1287 O O . ARG A 1 177 ? -7.981 -1.212 10.475 1.00 87.69 177 ARG A O 1
ATOM 1294 N N . THR A 1 178 ? -6.851 -0.411 12.236 1.00 87.12 178 THR A N 1
ATOM 1295 C CA . THR A 1 178 ? -5.498 -0.445 11.653 1.00 87.12 178 THR A CA 1
ATOM 1296 C C . THR A 1 178 ? -4.620 -1.565 12.216 1.00 87.12 178 THR A C 1
ATOM 1298 O O . THR A 1 178 ? -3.487 -1.733 11.773 1.00 87.12 178 THR A O 1
ATOM 1301 N N . SER A 1 179 ? -5.111 -2.328 13.200 1.00 91.19 179 SER A N 1
ATOM 1302 C CA . SER A 1 179 ? -4.346 -3.376 13.891 1.00 91.19 179 SER A CA 1
ATOM 1303 C C . SER A 1 179 ? -5.040 -4.730 13.815 1.00 91.19 179 SER A C 1
ATOM 1305 O O . SER A 1 179 ? -6.266 -4.807 13.834 1.00 91.19 179 SER A O 1
ATOM 1307 N N . CYS A 1 180 ? -4.266 -5.810 13.774 1.00 95.00 180 CYS A N 1
ATOM 1308 C CA . CYS A 1 180 ? -4.801 -7.166 13.825 1.00 95.00 180 CYS A CA 1
ATOM 1309 C C . CYS A 1 180 ? -4.871 -7.643 15.276 1.00 95.00 180 CYS A C 1
ATOM 1311 O O . CYS A 1 180 ? -3.860 -7.672 15.976 1.00 95.00 180 CYS A O 1
ATOM 1313 N N . VAL A 1 181 ? -6.060 -8.036 15.724 1.00 94.81 181 VAL A N 1
ATOM 1314 C CA . VAL A 1 181 ? -6.303 -8.523 17.090 1.00 94.81 181 VAL A CA 1
ATOM 1315 C C . VAL A 1 181 ? -6.848 -9.949 17.053 1.00 94.81 181 VAL A C 1
ATOM 1317 O O . VAL A 1 181 ? -7.461 -10.329 16.053 1.00 94.81 181 VAL A O 1
ATOM 1320 N N . PRO A 1 182 ? -6.658 -10.763 18.105 1.00 94.19 182 PRO A N 1
ATOM 1321 C CA . PRO A 1 182 ? -7.351 -12.041 18.222 1.00 94.19 182 PRO A CA 1
ATOM 1322 C C . PRO A 1 182 ? -8.865 -11.855 18.082 1.00 94.19 182 PRO A C 1
ATOM 1324 O O . PRO A 1 182 ? -9.412 -10.878 18.588 1.00 94.19 182 PRO A O 1
ATOM 1327 N N . PHE A 1 183 ? -9.562 -12.806 17.458 1.00 89.38 183 PHE A N 1
ATOM 1328 C CA . PHE A 1 183 ? -11.006 -12.680 17.197 1.00 89.38 183 PHE A CA 1
ATOM 1329 C C . PHE A 1 183 ? -11.844 -12.351 18.452 1.00 89.38 183 PHE A C 1
ATOM 1331 O O . PHE A 1 183 ? -12.723 -11.496 18.414 1.00 89.38 183 PHE A O 1
ATOM 1338 N N . GLY A 1 184 ? -11.527 -12.965 19.600 1.00 90.12 184 GLY A N 1
ATOM 1339 C CA . GLY A 1 184 ? -12.198 -12.691 20.882 1.00 90.12 184 GLY A CA 1
ATOM 1340 C C . GLY A 1 184 ? -11.904 -11.311 21.491 1.00 90.12 184 GLY A C 1
ATOM 1341 O O . GLY A 1 184 ? -12.471 -10.963 22.521 1.00 90.12 184 GLY A O 1
ATOM 1342 N N . GLN A 1 185 ? -11.017 -10.530 20.874 1.00 93.06 185 GLN A N 1
ATOM 1343 C CA . GLN A 1 185 ? -10.658 -9.167 21.269 1.00 93.06 185 GLN A CA 1
ATOM 1344 C C . GLN A 1 185 ? -11.189 -8.119 20.284 1.00 93.06 185 GLN A C 1
ATOM 1346 O O . GLN A 1 185 ? -10.734 -6.974 20.299 1.00 93.06 185 GLN A O 1
ATOM 1351 N N . CYS A 1 186 ? -12.164 -8.477 19.443 1.00 93.00 186 CYS A N 1
ATOM 1352 C CA . CYS A 1 186 ? -12.956 -7.463 18.765 1.00 93.00 186 CYS A CA 1
ATOM 1353 C C . CYS A 1 186 ? -13.608 -6.528 19.791 1.00 93.00 186 CYS A C 1
ATOM 1355 O O . CYS A 1 186 ? -14.044 -6.950 20.866 1.00 93.00 186 CYS A O 1
ATOM 1357 N N . GLY A 1 187 ? -13.612 -5.243 19.449 1.00 94.00 187 GLY A N 1
ATOM 1358 C CA . GLY A 1 187 ? -14.128 -4.177 20.289 1.00 94.00 187 GLY A CA 1
ATOM 1359 C C . GLY A 1 187 ? -15.649 -4.116 20.297 1.00 94.00 187 GLY A C 1
ATOM 1360 O O . GLY A 1 187 ? -16.342 -5.133 20.335 1.00 94.00 187 GLY A O 1
ATOM 1361 N N . CYS A 1 188 ? -16.166 -2.897 20.280 1.00 94.38 188 CYS A N 1
ATOM 1362 C CA . CYS A 1 188 ? -17.568 -2.608 20.479 1.00 94.38 188 CYS A CA 1
ATOM 1363 C C . CYS A 1 188 ? -18.164 -1.939 19.249 1.00 94.38 188 CYS A C 1
ATOM 1365 O O . CYS A 1 188 ? -17.485 -1.179 18.568 1.00 94.38 188 CYS A O 1
ATOM 1367 N N . THR A 1 189 ? -19.440 -2.193 18.988 1.00 92.88 189 THR A N 1
ATOM 1368 C CA . THR A 1 189 ? -20.230 -1.411 18.033 1.00 92.88 189 THR A CA 1
ATOM 1369 C C . THR A 1 189 ? -21.273 -0.632 18.815 1.00 92.88 189 THR A C 1
ATOM 1371 O O . THR A 1 189 ? -22.064 -1.226 19.549 1.00 92.88 189 THR A O 1
ATOM 1374 N N . ASP A 1 190 ? -21.237 0.692 18.708 1.00 90.38 190 ASP A N 1
ATOM 1375 C CA . ASP A 1 190 ? -22.188 1.554 19.400 1.00 90.38 190 ASP A CA 1
ATOM 1376 C C . ASP A 1 190 ? -23.593 1.489 18.754 1.00 90.38 190 ASP A C 1
ATOM 1378 O O . ASP A 1 190 ? -23.761 0.947 17.657 1.00 90.38 190 ASP A O 1
ATOM 1382 N N . PRO A 1 191 ? -24.636 2.034 19.408 1.00 89.19 191 PRO A N 1
ATOM 1383 C CA . PRO A 1 191 ? -25.986 2.048 18.843 1.00 89.19 191 PRO A CA 1
ATOM 1384 C C . PRO A 1 191 ? -26.132 2.833 17.528 1.00 89.19 191 PRO A C 1
ATOM 1386 O O . PRO A 1 191 ? -27.119 2.633 16.824 1.00 89.19 191 PRO A O 1
ATOM 1389 N N . ALA A 1 192 ? -25.187 3.720 17.198 1.00 88.25 192 ALA A N 1
ATOM 1390 C CA . ALA A 1 192 ? -25.150 4.444 15.928 1.00 88.25 192 ALA A CA 1
ATOM 1391 C C . ALA A 1 192 ? -24.474 3.630 14.804 1.00 88.25 192 ALA A C 1
ATOM 1393 O O . ALA A 1 192 ? -24.510 4.040 13.645 1.00 88.25 192 ALA A O 1
ATOM 1394 N N . GLY A 1 193 ? -23.891 2.469 15.124 1.00 88.06 193 GLY A N 1
ATOM 1395 C CA . GLY A 1 193 ? -23.200 1.588 14.185 1.00 88.06 193 GLY A CA 1
ATOM 1396 C C . GLY A 1 193 ? -21.695 1.847 14.063 1.00 88.06 193 GLY A C 1
ATOM 1397 O O . GLY A 1 193 ? -21.046 1.235 13.213 1.00 88.06 193 GLY A O 1
ATOM 1398 N N . SER A 1 194 ? -21.120 2.717 14.897 1.00 89.44 194 SER A N 1
ATOM 1399 C CA . SER A 1 194 ? -19.686 3.018 14.899 1.00 89.44 194 SER A CA 1
ATOM 1400 C C . SER A 1 194 ? -18.903 1.961 15.672 1.00 89.44 194 SER A C 1
ATOM 1402 O O . SER A 1 194 ? -19.274 1.571 16.779 1.00 89.44 194 SER A O 1
ATOM 1404 N N . TYR A 1 195 ? -17.798 1.491 15.090 1.00 92.12 195 TYR A N 1
ATOM 1405 C CA . TYR A 1 195 ? -16.917 0.512 15.725 1.00 92.12 195 TYR A CA 1
ATOM 1406 C C . TYR A 1 195 ? -15.797 1.181 16.526 1.00 92.12 195 TYR A C 1
ATOM 1408 O O . TYR A 1 195 ? -15.085 2.036 16.002 1.00 92.12 195 TYR A O 1
ATOM 1416 N N . HIS A 1 196 ? -15.584 0.707 17.750 1.00 93.25 196 HIS A N 1
ATOM 1417 C CA . HIS A 1 196 ? -14.575 1.182 18.691 1.00 93.25 196 HIS A CA 1
ATOM 1418 C C . HIS A 1 196 ? -13.707 0.005 19.168 1.00 93.25 196 HIS A C 1
ATOM 1420 O O . HIS A 1 196 ? -14.259 -0.937 19.737 1.00 93.25 196 HIS A O 1
ATOM 1426 N N . PRO A 1 197 ? -12.373 -0.011 18.978 1.00 94.38 197 PRO A N 1
ATOM 1427 C CA . PRO A 1 197 ? -11.505 -1.047 19.521 1.00 94.38 197 PRO A CA 1
ATOM 1428 C C . PRO A 1 197 ? -11.550 -1.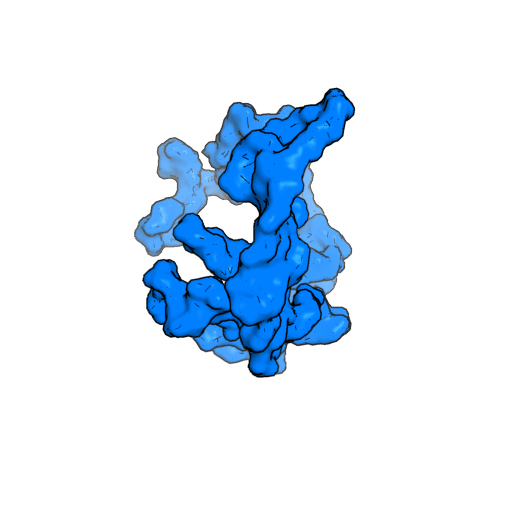099 21.051 1.00 94.38 197 PRO A C 1
ATOM 1430 O O . PRO A 1 197 ? -11.883 -0.124 21.727 1.00 94.38 197 PRO A O 1
ATOM 1433 N N . VAL A 1 198 ? -11.163 -2.245 21.611 1.00 94.88 198 VAL A N 1
ATOM 1434 C CA . VAL A 1 198 ? -11.055 -2.423 23.065 1.00 94.88 198 VAL A CA 1
ATOM 1435 C C . VAL A 1 198 ? -10.117 -1.367 23.658 1.00 94.88 198 VAL A C 1
ATOM 1437 O O . VAL A 1 198 ? -9.003 -1.173 23.176 1.00 94.88 198 VAL A O 1
ATOM 1440 N N . GLY A 1 199 ? -10.570 -0.694 24.715 1.00 94.12 199 GLY A N 1
ATOM 1441 C CA . GLY A 1 199 ? -9.851 0.392 25.378 1.00 94.12 199 GLY A CA 1
ATOM 1442 C C . GLY A 1 199 ? -10.100 1.781 24.783 1.00 94.12 199 GLY A C 1
ATOM 1443 O O . GLY A 1 199 ? -9.730 2.765 25.426 1.00 94.12 199 GLY A O 1
ATOM 1444 N N . GLU A 1 200 ? -10.748 1.896 23.615 1.00 94.62 200 GLU A N 1
ATOM 1445 C CA . GLU A 1 200 ? -11.134 3.199 23.062 1.00 94.62 200 GLU A CA 1
ATOM 1446 C C . GLU A 1 200 ? -12.129 3.896 24.004 1.00 94.62 200 GLU A C 1
ATOM 1448 O O . GLU A 1 200 ? -13.040 3.271 24.562 1.00 94.62 200 GLU A O 1
ATOM 1453 N N . ARG A 1 201 ? -11.940 5.209 24.175 1.00 93.25 201 ARG A N 1
ATOM 1454 C CA . ARG A 1 201 ? -12.824 6.090 24.937 1.00 93.25 201 ARG A CA 1
ATOM 1455 C C . ARG A 1 201 ? -13.325 7.201 24.030 1.00 93.25 201 ARG A C 1
ATOM 1457 O O . ARG A 1 201 ? -12.515 7.859 23.387 1.00 93.25 201 ARG A O 1
ATOM 1464 N N . TRP A 1 202 ? -14.630 7.441 24.023 1.00 91.62 202 TRP A N 1
ATOM 1465 C CA . TRP A 1 202 ? -15.243 8.458 23.171 1.00 91.62 202 TRP A CA 1
ATOM 1466 C C . TRP A 1 202 ? -16.413 9.137 23.872 1.00 91.62 202 TRP A C 1
ATOM 1468 O O . TRP A 1 202 ? -17.055 8.558 24.751 1.00 91.62 202 TRP A O 1
ATOM 1478 N N . TYR A 1 203 ? -16.692 10.377 23.485 1.00 90.31 203 TYR A N 1
ATOM 1479 C CA . TYR A 1 203 ? -17.890 11.081 23.926 1.00 90.31 203 TYR A CA 1
ATOM 1480 C C . TYR A 1 203 ? -19.032 10.815 22.949 1.00 90.31 203 TYR A C 1
ATOM 1482 O O . TYR A 1 203 ? -18.829 10.858 21.739 1.00 90.31 203 TYR A O 1
ATOM 1490 N N . THR A 1 204 ? -20.238 10.558 23.460 1.00 85.75 204 THR A N 1
ATOM 1491 C CA . THR A 1 204 ? -21.413 10.314 22.597 1.00 85.75 204 THR A CA 1
ATOM 1492 C C . THR A 1 204 ? -22.025 11.596 22.038 1.00 85.75 204 THR A C 1
ATOM 1494 O O . THR A 1 204 ? -22.918 11.535 21.202 1.00 85.75 204 THR A O 1
ATOM 1497 N N . GLU A 1 205 ? -21.601 12.750 22.553 1.00 81.38 205 GLU A N 1
ATOM 1498 C CA . GLU A 1 205 ? -22.178 14.066 22.288 1.00 81.38 205 GLU A CA 1
ATOM 1499 C C . GLU A 1 205 ? -21.072 15.125 22.199 1.00 81.38 205 GLU A C 1
ATOM 1501 O O . GLU A 1 205 ? -20.034 15.016 22.856 1.00 81.38 205 GLU A O 1
ATOM 1506 N N . HIS A 1 206 ? -21.341 16.212 21.471 1.00 77.25 206 HIS A N 1
ATOM 1507 C CA . HIS A 1 206 ? -20.442 17.370 21.350 1.00 77.25 206 HIS A CA 1
ATOM 1508 C C . HIS A 1 206 ? -20.312 18.203 22.636 1.00 77.25 206 HIS A C 1
ATOM 1510 O O . HIS A 1 206 ? -19.545 19.157 22.686 1.00 77.25 206 HIS A O 1
ATOM 1516 N N . THR A 1 207 ? -21.074 17.868 23.675 1.00 80.12 207 THR A N 1
ATOM 1517 C CA . THR A 1 207 ? -21.087 18.548 24.976 1.00 80.12 207 THR A CA 1
ATOM 1518 C C . THR A 1 207 ? -20.158 17.883 25.998 1.00 80.12 207 THR A C 1
ATOM 1520 O O . THR A 1 207 ? -20.029 18.380 27.115 1.00 80.12 207 THR A O 1
ATOM 1523 N N . CYS A 1 208 ? -19.503 16.768 25.641 1.00 86.69 208 CYS A N 1
ATOM 1524 C CA . CYS A 1 208 ? -18.644 15.972 26.528 1.00 86.69 208 CYS A CA 1
ATOM 1525 C C . CYS A 1 208 ? -19.343 15.517 27.828 1.00 86.69 208 CYS A C 1
ATOM 1527 O O . CYS A 1 208 ? -18.692 15.241 28.835 1.00 86.69 208 CYS A O 1
ATOM 1529 N N . THR A 1 209 ? -20.671 15.419 27.815 1.00 88.75 209 THR A N 1
ATOM 1530 C CA . THR A 1 209 ? -21.515 15.062 28.971 1.00 88.75 209 THR A CA 1
ATOM 1531 C C . THR A 1 209 ? -21.436 13.586 29.333 1.00 88.75 209 THR A C 1
ATOM 1533 O O . THR A 1 209 ? -21.694 13.200 30.475 1.00 88.75 209 THR A O 1
ATOM 1536 N N . ARG A 1 210 ? -21.099 12.738 28.358 1.00 91.44 210 ARG A N 1
ATOM 1537 C CA . ARG A 1 210 ? -21.119 11.287 28.506 1.00 91.44 210 ARG A CA 1
ATOM 1538 C C . ARG A 1 210 ? -19.923 10.661 27.811 1.00 91.44 210 ARG A C 1
ATOM 1540 O O . ARG A 1 210 ? -19.820 10.704 26.588 1.00 91.44 210 ARG A O 1
ATOM 1547 N N . LEU A 1 211 ? -19.025 10.095 28.613 1.00 92.69 211 LEU A N 1
ATOM 1548 C CA . LEU A 1 211 ? -17.798 9.441 28.169 1.00 92.69 211 LEU A CA 1
ATOM 1549 C C . LEU A 1 211 ? -17.983 7.930 28.235 1.00 92.69 211 LEU A C 1
ATOM 1551 O O . LEU A 1 211 ? -18.172 7.376 29.319 1.00 92.69 211 LEU A O 1
ATOM 1555 N N . CYS A 1 212 ? -17.904 7.271 27.089 1.00 94.75 212 CYS A N 1
ATOM 1556 C CA . CYS A 1 212 ? -17.989 5.827 26.968 1.00 94.75 212 CYS A CA 1
ATOM 1557 C C . CYS A 1 212 ? -16.600 5.202 26.828 1.00 94.75 212 CYS A C 1
ATOM 1559 O O . CYS A 1 212 ? -15.660 5.845 26.367 1.00 94.75 212 CYS A O 1
ATOM 1561 N N . THR A 1 213 ? -16.462 3.958 27.276 1.00 96.62 213 THR A N 1
ATOM 1562 C CA . THR A 1 213 ? -15.258 3.132 27.146 1.00 96.62 213 THR A CA 1
ATOM 1563 C C . THR A 1 213 ? -15.656 1.754 26.637 1.00 96.62 213 THR A C 1
ATOM 1565 O O . THR A 1 213 ? -16.569 1.132 27.190 1.00 96.62 213 THR A O 1
ATOM 1568 N N . CYS A 1 214 ? -14.957 1.272 25.610 1.00 96.50 214 CYS A N 1
ATOM 1569 C CA . CYS A 1 214 ? -15.156 -0.067 25.075 1.00 96.50 214 CYS A CA 1
ATOM 1570 C C . CYS A 1 214 ? -14.301 -1.089 25.829 1.00 96.50 214 CYS A C 1
ATOM 1572 O O . CYS A 1 214 ? -13.090 -0.925 25.978 1.00 96.50 214 CYS A O 1
ATOM 1574 N N . SER A 1 215 ? -14.930 -2.171 26.269 1.00 95.00 215 SER A N 1
ATOM 1575 C CA . SER A 1 215 ? -14.288 -3.348 26.850 1.00 95.00 215 SER A CA 1
ATOM 1576 C C . SER A 1 215 ? -14.494 -4.571 25.954 1.00 95.00 215 SER A C 1
ATOM 1578 O O . SER A 1 215 ? -15.297 -4.560 25.022 1.00 95.00 215 SER A O 1
ATOM 1580 N N . VAL A 1 216 ? -13.762 -5.648 26.244 1.00 92.12 216 VAL A N 1
ATOM 1581 C CA . VAL A 1 216 ? -13.893 -6.933 25.537 1.00 92.12 216 VAL A CA 1
ATOM 1582 C C . VAL A 1 216 ? -15.343 -7.432 25.502 1.00 92.12 216 VAL A C 1
ATOM 1584 O O . VAL A 1 216 ? -16.128 -7.143 26.407 1.00 92.12 216 VAL A O 1
ATOM 1587 N N . HIS A 1 217 ? -15.674 -8.233 24.486 1.00 89.06 217 HIS A N 1
ATOM 1588 C CA . HIS A 1 217 ? -17.011 -8.807 24.277 1.00 89.06 217 HIS A CA 1
ATOM 1589 C C . HIS A 1 217 ? -18.112 -7.757 24.048 1.00 89.06 217 HIS A C 1
ATOM 1591 O O . HIS A 1 217 ? -19.226 -7.914 24.546 1.00 89.06 217 HIS A O 1
ATOM 1597 N N . ASN A 1 218 ? -17.814 -6.698 23.282 1.00 91.19 218 ASN A N 1
ATOM 1598 C CA . ASN A 1 218 ? -18.779 -5.653 22.921 1.00 91.19 218 ASN A CA 1
ATOM 1599 C C . ASN A 1 218 ? -19.431 -4.968 24.144 1.00 91.19 218 ASN A C 1
ATOM 1601 O O . ASN A 1 218 ? -20.613 -4.624 24.127 1.00 91.19 218 ASN A O 1
ATOM 1605 N N . ASN A 1 219 ? -18.678 -4.800 25.236 1.00 94.75 219 ASN A N 1
ATOM 1606 C CA . ASN A 1 219 ? -19.190 -4.190 26.460 1.00 94.75 219 ASN A CA 1
ATOM 1607 C C . ASN A 1 219 ? -18.858 -2.693 26.496 1.00 94.75 219 ASN A C 1
ATOM 1609 O O . ASN A 1 219 ? -17.696 -2.306 26.632 1.00 94.75 219 ASN A O 1
ATOM 1613 N N . ILE A 1 220 ? -19.891 -1.858 26.387 1.00 96.38 220 ILE A N 1
ATOM 1614 C CA . ILE A 1 220 ? -19.773 -0.402 26.431 1.00 96.38 220 ILE A CA 1
ATOM 1615 C C . ILE A 1 220 ? -20.209 0.093 27.807 1.00 96.38 220 ILE A C 1
ATOM 1617 O O . ILE A 1 220 ? -21.359 -0.072 28.210 1.00 96.38 220 ILE A O 1
ATOM 1621 N N . THR A 1 221 ? -19.295 0.766 28.503 1.00 96.31 221 THR A N 1
ATOM 1622 C CA . THR A 1 221 ? -19.581 1.425 29.784 1.00 96.31 221 THR A CA 1
ATOM 1623 C C . THR A 1 221 ? -19.489 2.927 29.614 1.00 96.31 221 THR A C 1
ATOM 1625 O O . THR A 1 221 ? -18.500 3.426 29.084 1.00 96.31 221 THR A O 1
ATOM 1628 N N . CYS A 1 222 ? -20.512 3.658 30.050 1.00 95.19 222 CYS A N 1
ATOM 1629 C CA . CYS A 1 222 ? -20.547 5.111 29.932 1.00 95.19 222 CYS A CA 1
ATOM 1630 C C . CYS A 1 222 ? -20.710 5.752 31.302 1.00 95.19 222 CYS A C 1
ATOM 1632 O O . CYS A 1 222 ? -21.549 5.331 32.096 1.00 95.19 222 CYS A O 1
ATOM 1634 N N . ILE A 1 223 ? -19.926 6.794 31.551 1.00 94.62 223 ILE A N 1
ATOM 1635 C CA . ILE A 1 223 ? -20.004 7.607 32.760 1.00 94.62 223 ILE A CA 1
ATOM 1636 C C . ILE A 1 223 ? -20.375 9.037 32.399 1.00 94.62 223 ILE A C 1
ATOM 1638 O O . ILE A 1 223 ? -20.037 9.534 31.319 1.00 94.62 223 ILE A O 1
ATOM 1642 N N . GLN A 1 224 ? -21.057 9.705 33.322 1.00 93.31 224 GLN A N 1
ATOM 1643 C CA . GLN A 1 224 ? -21.296 11.131 33.195 1.00 93.31 224 GLN A CA 1
ATOM 1644 C C . GLN A 1 224 ? -19.970 11.879 33.357 1.00 93.31 224 GLN A C 1
ATOM 1646 O O . GLN A 1 224 ? -19.146 11.543 34.210 1.00 93.31 224 GLN A O 1
ATOM 1651 N N . SER A 1 225 ? -19.748 12.859 32.495 1.00 89.69 225 SER A N 1
ATOM 1652 C CA . SER A 1 225 ? -18.531 13.654 32.440 1.00 89.69 225 SER A CA 1
ATOM 1653 C C . SER A 1 225 ? -18.885 15.120 32.230 1.00 89.69 225 SER A C 1
ATOM 1655 O O . SER A 1 225 ? -19.987 15.463 31.809 1.00 89.69 225 SER A O 1
ATOM 1657 N N . SER A 1 226 ? -17.960 15.996 32.586 1.00 87.50 226 SER A N 1
ATOM 1658 C CA . SER A 1 226 ? -18.092 17.429 32.386 1.00 87.50 226 SER A CA 1
ATOM 1659 C C . SER A 1 226 ? -16.706 18.029 32.238 1.00 87.50 226 SER A C 1
ATOM 1661 O O . SER A 1 226 ? -15.778 17.649 32.960 1.00 87.50 226 SER A O 1
ATOM 1663 N N . CYS A 1 227 ? -16.574 19.002 31.344 1.00 85.38 227 CYS A N 1
ATOM 1664 C CA . CYS A 1 227 ? -15.375 19.819 31.244 1.00 85.38 227 CYS A CA 1
ATOM 1665 C C . CYS A 1 227 ? -15.077 20.496 32.591 1.00 85.38 227 CYS A C 1
ATOM 1667 O O . CYS A 1 227 ? -15.986 20.951 33.290 1.00 85.38 227 CYS A O 1
ATOM 1669 N N . LYS A 1 228 ? -13.797 20.567 32.968 1.00 87.25 228 LYS A N 1
ATOM 1670 C CA . LYS A 1 228 ? -13.379 21.377 34.121 1.00 87.25 228 LYS A CA 1
ATOM 1671 C C . LYS A 1 228 ? -13.611 22.868 33.820 1.00 87.25 228 LYS A C 1
ATOM 1673 O O . LYS A 1 228 ? -13.715 23.236 32.647 1.00 87.25 228 LYS A O 1
ATOM 1678 N N . PRO A 1 229 ? -13.636 23.746 34.840 1.00 86.94 229 PRO A N 1
ATOM 1679 C CA . PRO A 1 229 ? -13.647 25.187 34.604 1.00 86.94 229 PRO A CA 1
ATOM 1680 C C . PRO A 1 229 ? -12.530 25.588 33.625 1.00 86.94 229 PRO A C 1
ATOM 1682 O O . PRO A 1 229 ? -11.400 25.116 33.760 1.00 86.94 229 PRO A O 1
ATOM 1685 N N . ASN A 1 230 ? -12.856 26.434 32.642 1.00 86.06 230 ASN A N 1
ATOM 1686 C CA . ASN A 1 230 ? -11.979 26.874 31.542 1.00 86.06 230 ASN A CA 1
ATOM 1687 C C . ASN A 1 230 ? -11.588 25.798 30.507 1.00 86.06 230 ASN A C 1
ATOM 1689 O O . ASN A 1 230 ? -10.636 25.996 29.755 1.00 86.06 230 ASN A O 1
ATOM 1693 N N . GLN A 1 231 ? -12.307 24.675 30.434 1.00 86.25 231 GLN A N 1
ATOM 1694 C CA . GLN A 1 231 ? -12.180 23.714 29.335 1.00 86.25 231 GLN A CA 1
ATOM 1695 C C . GLN A 1 231 ? -13.384 23.802 28.396 1.00 86.25 231 GLN A C 1
ATOM 1697 O O . GLN A 1 231 ? -14.518 23.965 28.841 1.00 86.25 231 GLN A O 1
ATOM 1702 N N . ILE A 1 232 ? -13.127 23.663 27.096 1.00 83.44 232 ILE A N 1
ATOM 1703 C CA . ILE A 1 232 ? -14.150 23.641 26.048 1.00 83.44 232 ILE A CA 1
ATOM 1704 C C . ILE A 1 232 ? -14.173 22.237 25.445 1.00 83.44 232 ILE A C 1
ATOM 1706 O O . ILE A 1 232 ? -13.118 21.665 25.166 1.00 83.44 232 ILE A O 1
ATOM 1710 N N . CYS A 1 233 ? -15.371 21.685 25.259 1.00 84.12 233 CYS A N 1
ATOM 1711 C CA . CYS A 1 233 ? -15.565 20.468 24.481 1.00 84.12 233 CYS A CA 1
ATOM 1712 C C . CYS A 1 233 ? -15.668 20.828 22.998 1.00 84.12 233 CYS A C 1
ATOM 1714 O O . CYS A 1 233 ? -16.475 21.675 22.618 1.00 84.12 233 CYS A O 1
ATOM 1716 N N . TRP A 1 234 ? -14.851 20.192 22.169 1.00 82.81 234 TRP A N 1
ATOM 1717 C CA . TRP A 1 234 ? -14.816 20.388 20.724 1.00 82.81 234 TRP A CA 1
ATOM 1718 C C . TRP A 1 234 ? -14.414 19.062 20.070 1.00 82.81 234 TRP A C 1
ATOM 1720 O O . TRP A 1 234 ? -13.555 18.350 20.596 1.00 82.81 234 TRP A O 1
ATOM 1730 N N . ALA A 1 235 ? -15.023 18.726 18.932 1.00 75.12 235 ALA A N 1
ATOM 1731 C CA . ALA A 1 235 ? -14.650 17.550 18.151 1.00 75.12 235 ALA A CA 1
ATOM 1732 C C . ALA A 1 235 ? -13.392 17.852 17.328 1.00 75.12 235 ALA A C 1
ATOM 1734 O O . ALA A 1 235 ? -13.429 18.691 16.435 1.00 75.12 235 ALA A O 1
ATOM 1735 N N . LEU A 1 236 ? -12.270 17.191 17.622 1.00 68.81 236 LEU A N 1
ATOM 1736 C CA . LEU A 1 236 ? -11.107 17.259 16.737 1.00 68.81 236 LEU A CA 1
ATOM 1737 C C . LEU A 1 236 ? -11.400 16.416 15.489 1.00 68.81 236 LEU A C 1
ATOM 1739 O O . LEU A 1 236 ? -11.419 15.189 15.570 1.00 68.81 236 LEU A O 1
ATOM 1743 N N . ASP A 1 237 ? -11.626 17.064 14.349 1.00 50.75 237 ASP A N 1
ATOM 1744 C CA . ASP A 1 237 ? -11.663 16.372 13.062 1.00 50.75 237 ASP A CA 1
ATOM 1745 C C . ASP A 1 237 ? -10.244 15.909 12.703 1.00 50.75 237 ASP A C 1
ATOM 1747 O O . ASP A 1 237 ? -9.369 16.726 12.410 1.00 50.75 237 ASP A O 1
ATOM 1751 N N . GLY A 1 238 ? -9.994 14.596 12.737 1.00 44.34 238 GLY A N 1
ATOM 1752 C CA . GLY A 1 238 ? -8.748 14.024 12.221 1.00 44.34 238 GLY A CA 1
ATOM 1753 C C . GLY A 1 238 ? -8.389 12.632 12.744 1.00 44.34 238 GLY A C 1
ATOM 1754 O O . GLY A 1 238 ? -8.643 12.290 13.897 1.00 44.34 238 GLY A O 1
ATOM 1755 N N . LEU A 1 239 ? -7.757 11.838 11.874 1.00 39.47 239 LEU A N 1
ATOM 1756 C CA . LEU A 1 239 ? -7.007 10.633 12.238 1.00 39.47 239 LEU A CA 1
ATOM 1757 C C . LEU A 1 239 ? -5.714 11.072 12.940 1.00 39.47 239 LEU A C 1
ATOM 1759 O O . LEU A 1 239 ? -4.851 11.668 12.295 1.00 39.47 239 LEU A O 1
ATOM 1763 N N . VAL A 1 240 ? -5.603 10.799 14.242 1.00 35.12 240 VAL A N 1
ATOM 1764 C CA . VAL A 1 240 ? -4.331 10.855 14.986 1.00 35.12 240 VAL A CA 1
ATOM 1765 C C . VAL A 1 240 ? -3.663 9.490 14.929 1.00 35.12 240 VAL A C 1
ATOM 1767 O O . VAL A 1 240 ? -4.384 8.485 15.135 1.00 35.12 240 VAL A O 1
#

Radius of gyration: 25.06 Å; chains: 1; bounding box: 54×47×65 Å

Secondary structure (DSSP, 8-state):
--SS-GGGTTB-TTSPBPSSHHHHHHHT--TTTS-TT--STT-PPPGGGTSSHHHHHHHHHGGGT-TTSTTTTTTTTS-SHHHHHHHHHHHHHTTS-HHHHHHHHHHHHHHHHHTT-------SSSS-----TTEEEEEEE-SS--BTTBSS--TT--TTPPPEEEEEEPTTEEEETTEEEEGGG--EE-TTS-EE-TT-EEESSTT--EEEEEETTTEEEEEE--PPTT-------S--

pLDDT: mean 86.87, std 12.56, range [35.12, 97.94]